Protein 1XDZ (pdb70)

Sequence (238 aa):
NMNIEEFTSGLAEKGISLSPRQLEQFELYYDMLVEWNEKINLTSITEKKEVYLKHFYDSITAAFYVDFNQVNTICDVGAGAGFPSLPIKICFPHLHVTIVDSLNKRITFLEKLSEALQLENTTFCHDRAETFGQRKDVRESYDIVTARAVARLSVLSELCLPLVKKNGLFVALKAAAEEELNAGKKAITTLGGELENIHSFKLPIEESDRNIMVIRKIKNTPKKYPRKPGTPNKSPIE

CATH classification: 3.40.50.150

InterPro domains:
  IPR003682 rRNA small subunit methyltransferase G [MF_00074] (14-214)
  IPR003682 rRNA small subunit methyltransferase G [PF02527] (21-204)
  IPR003682 rRNA small subunit methyltransferase G [PIRSF003078] (9-219)
  IPR003682 rRNA small subunit methyltransferase G [PTHR31760] (9-237)
  IPR003682 rRNA small subunit methyltransferase G [TIGR00138] (25-216)
  IPR029063 S-adenosyl-L-methionine-dependent methyltransferase superfamily [G3DSA:3.40.50.150] (1-239)
  IPR029063 S-adenosyl-L-methionine-dependent methyltransferase superfamily [SSF53335] (1-237)

Secondary structure (DSSP, 8-state):
---HHHHHHHHHHTT----HHHHHHHHHHHHHHHHHHHHS---S--SHHHHIIIIIIHHHGGGGTS-GGG--EEEEE-SSS-TTHHHHHHH-TT-EEEEEES-HHHHHHHHHHHHHHT-SSEEEEES-HHHHTT-TTTTT-EEEEEEE--S-HHHHHHHHGGGEEEEEEEEEEE---HHHHHHHHHHHHHTTEEEEEEEEEE-TTT--EEEEEEEEE-SPPPTT-S-STTHHHHS---

Structure (mmCIF, N/CA/C/O backbone):
data_1XDZ
#
_entry.id   1XDZ
#
_cell.length_a   88.496
_cell.length_b   58.164
_cell.length_c   51.207
_cell.angle_alpha   90.00
_cell.angle_beta   123.40
_cell.angle_gamma   90.00
#
_symmetry.space_group_name_H-M   'C 1 2 1'
#
loop_
_entity.id
_entity.type
_entity.pdbx_description
1 polymer 'Methyltransferase gidB'
2 water water
#
loop_
_atom_site.group_PDB
_atom_site.id
_atom_site.type_symbol
_atom_site.label_atom_id
_atom_si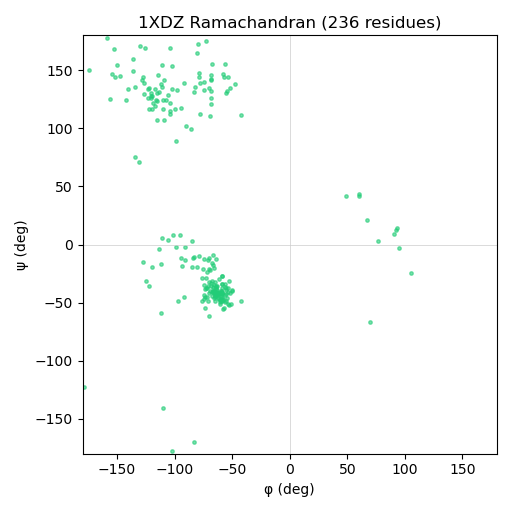te.label_alt_id
_atom_site.label_comp_id
_atom_site.label_asym_id
_atom_site.label_entity_id
_atom_site.label_seq_id
_atom_site.pdbx_PDB_ins_code
_atom_site.Cartn_x
_atom_site.Cartn_y
_atom_site.Cartn_z
_atom_site.occupancy
_atom_site.B_iso_or_equiv
_atom_site.auth_seq_id
_atom_site.auth_comp_id
_atom_site.auth_asym_id
_atom_site.auth_atom_id
_atom_site.pdbx_PDB_model_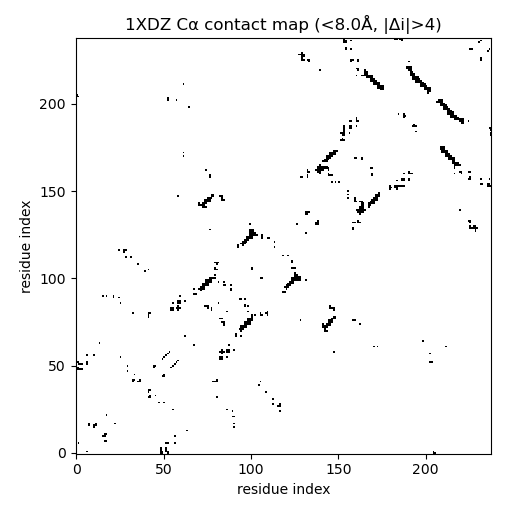num
ATOM 1 N N . ASN A 1 1 ? 37.228 37.947 -1.637 1.00 29.42 0 ASN A N 1
ATOM 2 C CA . ASN A 1 1 ? 38.662 37.574 -1.842 1.00 28.99 0 ASN A CA 1
ATOM 3 C C . ASN A 1 1 ? 38.985 36.240 -1.148 1.00 27.36 0 ASN A C 1
ATOM 4 O O . ASN A 1 1 ? 40.129 35.961 -0.779 1.00 28.07 0 ASN A O 1
ATOM 9 N N . MET A 1 2 ? 37.959 35.409 -0.997 1.00 25.20 1 MET A N 1
ATOM 10 C CA . MET A 1 2 ? 38.094 34.097 -0.375 1.00 21.67 1 MET A CA 1
ATOM 11 C C . MET A 1 2 ? 38.077 33.024 -1.472 1.00 21.99 1 MET A C 1
ATOM 12 O O . MET A 1 2 ? 37.069 32.854 -2.174 1.00 21.25 1 MET A O 1
ATOM 17 N N . ASN A 1 3 ? 39.194 32.316 -1.639 1.00 21.55 2 ASN A N 1
ATOM 18 C CA . ASN A 1 3 ? 39.218 31.190 -2.574 1.00 21.57 2 ASN A CA 1
ATOM 19 C C . ASN A 1 3 ? 38.592 29.943 -1.949 1.00 20.66 2 ASN A C 1
ATOM 20 O O . ASN A 1 3 ? 38.278 29.942 -0.762 1.00 20.51 2 ASN A O 1
ATOM 25 N N . ILE A 1 4 ? 38.404 28.892 -2.744 1.00 19.86 3 ILE A N 1
ATOM 26 C CA . ILE A 1 4 ? 37.749 27.681 -2.248 1.00 19.90 3 ILE A CA 1
ATOM 27 C C . ILE A 1 4 ? 38.493 27.075 -1.056 1.00 19.57 3 ILE A C 1
ATOM 28 O O . ILE A 1 4 ? 37.857 26.654 -0.092 1.00 18.89 3 ILE A O 1
ATOM 33 N N . GLU A 1 5 ? 39.827 27.043 -1.102 1.00 19.73 4 GLU A N 1
ATOM 34 C CA . GLU A 1 5 ? 40.579 26.478 0.024 1.00 20.07 4 GLU A CA 1
ATOM 35 C C . GLU A 1 5 ? 40.428 27.285 1.296 1.00 19.26 4 GLU A C 1
ATOM 36 O O . GLU A 1 5 ? 40.357 26.720 2.384 1.00 19.10 4 GLU A O 1
ATOM 42 N N . GLU A 1 6 ? 40.425 28.608 1.164 1.00 18.79 5 GLU A N 1
ATOM 43 C CA . GLU A 1 6 ? 40.276 29.483 2.327 1.00 19.04 5 GLU A CA 1
ATOM 44 C C . GLU A 1 6 ? 38.887 29.283 2.927 1.00 17.53 5 GLU A C 1
ATOM 45 O O . GLU A 1 6 ? 38.733 29.211 4.139 1.00 18.34 5 GLU A O 1
ATOM 51 N N . PHE A 1 7 ? 37.892 29.173 2.054 1.00 16.32 6 PHE A N 1
ATOM 52 C CA . PHE A 1 7 ? 36.513 28.871 2.452 1.00 15.50 6 PHE A CA 1
ATOM 53 C C . PHE A 1 7 ? 36.443 27.541 3.210 1.00 15.81 6 PHE A C 1
ATOM 54 O O . PHE A 1 7 ? 35.953 27.477 4.339 1.00 15.67 6 PHE A O 1
ATOM 62 N N . THR A 1 8 ? 36.948 26.488 2.578 1.00 16.24 7 THR A N 1
ATOM 63 C CA . THR A 1 8 ? 36.941 25.153 3.156 1.00 17.13 7 THR A CA 1
ATOM 64 C C . THR A 1 8 ? 37.715 25.082 4.483 1.00 17.70 7 THR A C 1
ATOM 65 O O . THR A 1 8 ? 37.202 24.552 5.481 1.00 17.98 7 THR A O 1
ATOM 69 N N . SER A 1 9 ? 38.931 25.626 4.499 1.00 18.02 8 SER A N 1
ATOM 70 C CA . SER A 1 9 ? 39.762 25.577 5.701 1.00 19.51 8 SER A CA 1
ATOM 71 C C . SER A 1 9 ? 39.247 26.488 6.809 1.00 19.06 8 SER A C 1
ATOM 72 O O . SER A 1 9 ? 39.328 26.132 7.979 1.00 19.93 8 SER A O 1
ATOM 75 N N . GLY A 1 10 ? 38.697 27.644 6.438 1.00 19.09 9 GLY A N 1
ATOM 76 C CA . GLY A 1 10 ? 38.090 28.554 7.409 1.00 18.85 9 GLY A CA 1
ATOM 77 C C . GLY A 1 10 ? 36.946 27.892 8.162 1.00 18.33 9 GLY A C 1
ATOM 78 O O . GLY A 1 10 ? 36.841 27.996 9.382 1.00 18.55 9 GLY A O 1
ATOM 79 N N . LEU A 1 11 ? 36.092 27.174 7.438 1.00 16.86 10 LEU A N 1
ATOM 80 C CA . LEU A 1 11 ? 34.982 26.488 8.074 1.00 16.67 10 LEU A CA 1
ATOM 81 C C . LEU A 1 11 ? 35.463 25.323 8.926 1.00 16.56 10 LEU A C 1
ATOM 82 O O . LEU A 1 11 ? 34.943 25.093 10.016 1.00 16.91 10 LEU A O 1
ATOM 87 N N . ALA A 1 12 ? 36.454 24.587 8.420 1.00 18.19 11 ALA A N 1
ATOM 88 C CA . ALA A 1 12 ? 37.039 23.455 9.158 1.00 19.38 11 ALA A CA 1
ATOM 89 C C . ALA A 1 12 ? 37.539 23.881 10.538 1.00 20.33 11 ALA A C 1
ATOM 90 O O . ALA A 1 12 ? 37.302 23.183 11.510 1.00 20.35 11 ALA A O 1
ATOM 92 N N . GLU A 1 13 ? 38.199 25.039 10.601 1.00 22.22 12 GLU A N 1
ATOM 93 C CA . GLU A 1 13 ? 38.703 25.638 11.851 1.00 24.02 12 GLU A CA 1
ATOM 94 C C . GLU A 1 13 ? 37.590 25.895 12.862 1.00 23.70 12 GLU A C 1
ATOM 95 O O . GLU A 1 13 ? 37.840 25.949 14.069 1.00 24.55 12 GLU A O 1
ATOM 101 N N . LYS A 1 14 ? 36.368 26.095 12.363 1.00 23.24 13 LYS A N 1
ATOM 102 C CA . LYS A 1 14 ? 35.213 26.389 13.204 1.00 23.12 13 LYS A CA 1
ATOM 103 C C . LYS A 1 14 ? 34.334 25.165 13.418 1.00 22.62 13 LYS A C 1
ATOM 104 O O . LYS A 1 14 ? 33.236 25.267 13.968 1.00 23.40 13 LYS A O 1
ATOM 110 N N . GLY A 1 15 ? 34.816 24.004 12.978 1.00 22.07 14 GLY A N 1
ATOM 111 C CA . GLY A 1 15 ? 34.126 22.743 13.222 1.00 20.82 14 GLY A CA 1
ATOM 112 C C . GLY A 1 15 ? 33.164 22.299 12.137 1.00 20.02 14 GLY A C 1
ATOM 113 O O . GLY A 1 15 ? 32.376 21.382 12.345 1.00 19.94 14 GLY A O 1
ATOM 114 N N . ILE A 1 16 ? 33.238 22.944 10.975 1.00 18.76 15 ILE A N 1
ATOM 115 C CA . ILE A 1 16 ? 32.370 22.585 9.851 1.00 18.25 15 ILE A CA 1
ATOM 116 C C . ILE A 1 16 ? 33.208 22.048 8.691 1.00 18.37 15 ILE A C 1
ATOM 117 O O . ILE A 1 16 ? 33.894 22.812 8.018 1.00 18.26 15 ILE A O 1
ATOM 122 N N . SER A 1 17 ? 33.136 20.735 8.481 1.00 18.29 16 SER A N 1
ATOM 123 C CA . SER A 1 17 ? 33.904 20.045 7.439 1.00 18.55 16 SER A CA 1
ATOM 124 C C . SER A 1 17 ? 32.995 19.691 6.269 1.00 18.32 16 SER A C 1
ATOM 125 O O . SER A 1 17 ? 32.116 18.840 6.398 1.00 19.50 16 SER A O 1
ATOM 128 N N . LEU A 1 18 ? 33.221 20.336 5.130 1.00 17.62 17 LEU A N 1
ATOM 129 C CA . LEU A 1 18 ? 32.361 20.136 3.956 1.00 17.07 17 LEU A CA 1
ATOM 130 C C . LEU A 1 18 ? 32.717 18.900 3.133 1.00 16.68 17 LEU A C 1
ATOM 131 O O . LEU A 1 18 ? 33.893 18.638 2.858 1.00 16.50 17 LEU A O 1
ATOM 136 N N . SER A 1 19 ? 31.684 18.153 2.748 1.00 16.16 18 SER A N 1
ATOM 137 C CA . SER A 1 19 ? 31.817 16.994 1.865 1.00 15.81 18 SER A CA 1
ATOM 138 C C . SER A 1 19 ? 31.918 17.482 0.407 1.00 15.81 18 SER A C 1
ATOM 139 O O . SER A 1 19 ? 31.603 18.643 0.106 1.00 15.64 18 SER A O 1
ATOM 142 N N . PRO A 1 20 ? 32.356 16.603 -0.518 1.00 16.09 19 PRO A N 1
ATOM 143 C CA . PRO A 1 20 ? 32.297 16.963 -1.935 1.00 16.35 19 PRO A CA 1
ATOM 144 C C . PRO A 1 20 ? 30.900 17.416 -2.386 1.00 15.34 19 PRO A C 1
ATOM 145 O O . PRO A 1 20 ? 30.798 18.348 -3.185 1.00 15.45 19 PRO A O 1
ATOM 149 N N . ARG A 1 21 ? 29.841 16.795 -1.862 1.00 14.61 20 ARG A N 1
ATOM 150 C CA . ARG A 1 21 ? 28.479 17.215 -2.190 1.00 14.28 20 ARG A CA 1
ATOM 151 C C . ARG A 1 21 ? 28.217 18.657 -1.764 1.00 13.46 20 ARG A C 1
ATOM 152 O O . ARG A 1 21 ? 27.660 19.460 -2.521 1.00 13.79 20 ARG A O 1
ATOM 160 N N . GLN A 1 22 ? 28.610 18.981 -0.537 1.00 12.78 21 GLN A N 1
ATOM 161 C CA . GLN A 1 22 ? 28.349 20.317 0.005 1.00 11.72 21 GLN A CA 1
ATOM 162 C C . GLN A 1 22 ? 29.082 21.379 -0.812 1.00 11.46 21 GLN A C 1
ATOM 163 O O . GLN A 1 22 ? 28.525 22.469 -1.085 1.00 11.97 21 GLN A O 1
ATOM 169 N N . LEU A 1 23 ? 30.321 21.067 -1.190 1.00 11.69 22 LEU A N 1
ATOM 170 C CA . LEU A 1 23 ? 31.122 21.970 -2.026 1.00 11.73 22 LEU A CA 1
ATOM 171 C C . LEU A 1 23 ? 30.485 22.152 -3.406 1.00 12.35 22 LEU A C 1
ATOM 172 O O . LEU A 1 23 ? 30.390 23.277 -3.913 1.00 12.22 22 LEU A O 1
ATOM 177 N N . GLU A 1 24 ? 29.980 21.071 -4.001 1.00 12.32 23 GLU A N 1
ATOM 178 C CA . GLU A 1 24 ? 29.295 21.236 -5.281 1.00 13.01 23 GLU A CA 1
ATOM 179 C C . GLU A 1 24 ? 28.010 22.052 -5.140 1.00 12.75 23 GLU A C 1
ATOM 180 O O . GLU A 1 24 ? 27.675 22.840 -6.021 1.00 12.18 23 GLU A O 1
ATOM 186 N N . GLN A 1 25 ? 27.323 21.888 -4.007 1.00 11.70 24 GLN A N 1
ATOM 187 C CA . GLN A 1 25 ? 26.126 22.671 -3.748 1.00 11.37 24 GLN A CA 1
ATOM 188 C C . GLN A 1 25 ? 26.461 24.174 -3.736 1.00 11.40 24 GLN A C 1
ATOM 189 O O . GLN A 1 25 ? 25.697 24.966 -4.291 1.00 11.24 24 GLN A O 1
ATOM 195 N N . PHE A 1 26 ? 27.582 24.565 -3.124 1.00 10.94 25 PHE A N 1
ATOM 196 C CA . PHE A 1 26 ? 27.953 25.998 -3.149 1.00 11.35 25 PHE A CA 1
ATOM 197 C C . PHE A 1 26 ? 28.339 26.488 -4.539 1.00 11.90 25 PHE A C 1
ATOM 198 O O . PHE A 1 26 ? 28.070 27.635 -4.880 1.00 12.54 25 PHE A O 1
ATOM 206 N N . GLU A 1 27 ? 28.942 25.626 -5.350 1.00 13.15 26 GLU A N 1
ATOM 207 C CA . GLU A 1 27 ? 29.292 26.026 -6.720 1.00 13.62 26 GLU A CA 1
ATOM 208 C C . GLU A 1 27 ? 28.027 26.291 -7.520 1.00 14.04 26 GLU A C 1
ATOM 209 O O . GLU A 1 27 ? 27.933 27.274 -8.283 1.00 14.06 26 GLU A O 1
ATOM 215 N N . LEU A 1 28 ? 27.046 25.415 -7.350 1.00 14.33 27 LEU A N 1
ATOM 216 C CA . LEU A 1 28 ? 25.768 25.546 -8.044 1.00 15.27 27 LEU A CA 1
ATOM 217 C C . LEU A 1 28 ? 24.991 26.761 -7.572 1.00 15.00 27 LEU A C 1
ATOM 218 O O . LEU A 1 28 ? 24.378 27.467 -8.368 1.00 15.32 27 LEU A O 1
ATOM 223 N N . TYR A 1 29 ? 25.021 26.992 -6.261 1.00 14.07 28 TYR A N 1
ATOM 224 C CA . TYR A 1 29 ? 24.412 28.163 -5.659 1.00 14.27 28 TYR A CA 1
ATOM 225 C C . TYR A 1 29 ? 25.005 29.418 -6.317 1.00 14.36 28 TYR A C 1
ATOM 226 O O . TYR A 1 29 ? 24.267 30.303 -6.760 1.00 15.01 28 TYR A O 1
ATOM 235 N N . TYR A 1 30 ? 26.332 29.478 -6.405 1.00 14.85 29 TYR A N 1
ATOM 236 C CA . TYR A 1 30 ? 26.995 30.616 -7.049 1.00 16.10 29 TYR A CA 1
ATOM 237 C C . TYR A 1 30 ? 26.525 30.808 -8.487 1.00 16.59 29 TYR A C 1
ATOM 238 O O . TYR A 1 30 ? 26.087 31.903 -8.873 1.00 16.15 29 TYR A O 1
ATOM 247 N N . ASP A 1 31 ? 26.629 29.743 -9.283 1.00 17.06 30 ASP A N 1
ATOM 248 C CA . ASP A 1 31 ? 26.168 29.782 -10.679 1.00 18.72 30 ASP A CA 1
ATOM 249 C C . ASP A 1 31 ? 24.741 30.299 -10.837 1.00 19.15 30 ASP A C 1
ATOM 250 O O . ASP A 1 31 ? 24.479 31.191 -11.654 1.00 18.56 30 ASP A O 1
ATOM 255 N N . MET A 1 32 ? 23.814 29.730 -10.079 1.00 18.95 31 MET A N 1
ATOM 256 C CA . MET A 1 32 ? 22.413 30.125 -10.184 1.00 20.11 31 MET A CA 1
ATOM 257 C C . MET A 1 32 ? 22.161 31.545 -9.717 1.00 19.59 31 MET A C 1
ATOM 258 O O . MET A 1 32 ? 21.363 32.249 -10.324 1.00 19.57 31 MET A O 1
ATOM 263 N N . LEU A 1 33 ? 22.841 31.957 -8.643 1.00 19.05 32 LEU A N 1
ATOM 264 C CA . LEU A 1 33 ? 22.675 33.301 -8.101 1.00 19.33 32 LEU A CA 1
ATOM 265 C C . LEU A 1 33 ? 23.073 34.334 -9.160 1.00 19.98 32 LEU A C 1
ATOM 266 O O . LEU A 1 33 ? 22.308 35.262 -9.450 1.00 19.94 32 LEU A O 1
ATOM 271 N N . VAL A 1 34 ? 24.258 34.166 -9.740 1.00 20.78 33 VAL A N 1
ATOM 272 C CA . VAL A 1 34 ? 24.731 35.137 -10.739 1.00 22.47 33 VAL A CA 1
ATOM 273 C C . VAL A 1 34 ? 23.887 35.120 -12.027 1.00 23.34 33 VAL A C 1
ATOM 274 O O . VAL A 1 34 ? 23.632 36.176 -12.623 1.00 23.33 33 VAL A O 1
ATOM 278 N N . GLU A 1 35 ? 23.439 33.934 -12.441 1.00 23.88 34 GLU A N 1
ATOM 279 C CA . GLU A 1 35 ? 22.591 33.821 -13.630 1.00 25.31 34 GLU A CA 1
ATOM 280 C C . GLU A 1 35 ? 21.249 34.522 -13.430 1.00 25.35 34 GLU A C 1
ATOM 281 O O . GLU A 1 35 ? 20.820 35.312 -14.284 1.00 25.34 34 GLU A O 1
ATOM 287 N N . TRP A 1 36 ? 20.584 34.245 -12.311 1.00 25.12 35 TRP A N 1
ATOM 288 C CA . TRP A 1 36 ? 19.285 34.848 -12.057 1.00 25.47 35 TRP A CA 1
ATOM 289 C C . TRP A 1 36 ? 19.407 36.336 -11.732 1.00 25.73 35 TRP A C 1
ATOM 290 O O . TRP A 1 36 ? 18.451 37.093 -11.928 1.00 25.33 35 TRP A O 1
ATOM 301 N N . ASN A 1 37 ? 20.584 36.749 -11.255 1.00 25.57 36 ASN A N 1
ATOM 302 C CA . ASN A 1 37 ? 20.847 38.155 -10.958 1.00 26.42 36 ASN A CA 1
ATOM 303 C C . ASN A 1 37 ? 20.869 39.020 -12.223 1.00 27.82 36 ASN A C 1
ATOM 304 O O . ASN A 1 37 ? 20.748 40.240 -12.134 1.00 27.97 36 ASN A O 1
ATOM 309 N N . GLU A 1 38 ? 21.026 38.381 -13.382 1.00 29.48 37 GLU A N 1
ATOM 310 C CA . GLU A 1 38 ? 20.890 39.061 -14.678 1.00 31.49 37 GLU A CA 1
ATOM 311 C C . GLU A 1 38 ? 19.421 39.396 -14.943 1.00 32.30 37 GLU A C 1
ATOM 312 O O . GLU A 1 38 ? 19.110 40.444 -15.513 1.00 33.19 37 GLU A O 1
ATOM 318 N N . LYS A 1 39 ? 18.534 38.486 -14.546 1.00 33.58 38 LYS A N 1
ATOM 319 C CA . LYS A 1 39 ? 17.087 38.653 -14.703 1.00 34.33 38 LYS A CA 1
ATOM 320 C C . LYS A 1 39 ? 16.492 39.625 -13.674 1.00 34.48 38 LYS A C 1
ATOM 321 O O . LYS A 1 39 ? 15.746 40.533 -14.044 1.00 35.01 38 LYS A O 1
ATOM 327 N N . ILE A 1 40 ? 16.828 39.432 -12.393 1.00 34.02 39 ILE A N 1
ATOM 328 C CA . ILE A 1 40 ? 16.297 40.238 -11.273 1.00 33.53 39 ILE A CA 1
ATOM 329 C C . ILE A 1 40 ? 17.399 40.632 -10.269 1.00 32.51 39 ILE A C 1
ATOM 330 O O . ILE A 1 40 ? 18.440 39.978 -10.227 1.00 32.61 39 ILE A O 1
ATOM 335 N N . ASN A 1 41 ? 17.160 41.676 -9.465 1.00 31.20 40 ASN A N 1
ATOM 336 C CA . ASN A 1 41 ? 18.085 42.123 -8.399 1.00 29.93 40 ASN A CA 1
ATOM 337 C C . ASN A 1 41 ? 18.087 41.073 -7.284 1.00 28.50 40 ASN A C 1
ATOM 338 O O . ASN A 1 41 ? 17.083 40.888 -6.598 1.00 28.40 40 ASN A O 1
ATOM 343 N N . LEU A 1 42 ? 19.208 40.368 -7.141 1.00 26.45 41 LEU A N 1
ATOM 344 C CA . LEU A 1 42 ? 19.354 39.343 -6.105 1.00 24.44 41 LEU A CA 1
ATOM 345 C C . LEU A 1 42 ? 20.576 39.607 -5.238 1.00 23.10 41 LEU A C 1
ATOM 346 O O . LEU A 1 42 ? 20.578 39.297 -4.044 1.00 21.94 41 LEU A O 1
ATOM 351 N N . THR A 1 43 ? 21.608 40.193 -5.836 1.00 21.59 42 THR A N 1
ATOM 352 C CA . THR A 1 43 ? 22.864 40.426 -5.140 1.00 20.86 42 THR A CA 1
ATOM 353 C C . THR A 1 43 ? 23.631 41.638 -5.691 1.00 20.76 42 THR A C 1
ATOM 354 O O . THR A 1 43 ? 23.628 41.893 -6.899 1.00 20.58 42 THR A O 1
ATOM 358 N N . SER A 1 44 ? 24.294 42.364 -4.798 1.00 21.35 43 SER A N 1
ATOM 359 C CA . SER A 1 44 ? 25.136 43.502 -5.186 1.00 22.20 43 SER A CA 1
ATOM 360 C C . SER A 1 44 ? 26.522 43.024 -5.597 1.00 22.61 43 SER A C 1
ATOM 361 O O . SER A 1 44 ? 27.314 43.797 -6.151 1.00 23.12 43 SER A O 1
ATOM 364 N N . ILE A 1 45 ? 26.799 41.752 -5.300 1.00 22.61 44 ILE A N 1
ATOM 365 C CA . ILE A 1 45 ? 28.123 41.149 -5.413 1.00 22.91 44 ILE A CA 1
ATOM 366 C C . ILE A 1 45 ? 28.037 39.926 -6.339 1.00 21.98 44 ILE A C 1
ATOM 367 O O . ILE A 1 45 ? 27.211 39.043 -6.129 1.00 21.73 44 ILE A O 1
ATOM 372 N N . THR A 1 46 ? 28.879 39.889 -7.368 1.00 21.62 45 THR A N 1
ATOM 373 C CA . THR A 1 46 ? 28.818 38.794 -8.343 1.00 21.53 45 THR A CA 1
ATOM 374 C C . THR A 1 46 ? 30.146 38.088 -8.571 1.00 20.97 45 THR A C 1
ATOM 375 O O . THR A 1 46 ? 30.155 37.000 -9.138 1.00 20.91 45 THR A O 1
ATOM 379 N N . GLU A 1 47 ? 31.253 38.692 -8.144 1.00 20.60 46 GLU A N 1
ATOM 380 C CA . GLU A 1 47 ? 32.566 38.052 -8.280 1.00 21.54 46 GLU A CA 1
ATOM 381 C C . GLU A 1 47 ? 32.598 36.850 -7.346 1.00 20.75 46 GLU A C 1
ATOM 382 O O . GLU A 1 47 ? 32.205 36.946 -6.187 1.00 19.75 46 GLU A O 1
ATOM 388 N N . LYS A 1 48 ? 33.036 35.712 -7.870 1.00 20.61 47 LYS A N 1
ATOM 389 C CA . LYS A 1 48 ? 32.915 34.442 -7.149 1.00 19.56 47 LYS A CA 1
ATOM 390 C C . LYS A 1 48 ? 33.500 34.469 -5.732 1.00 18.98 47 LYS A C 1
ATOM 391 O O . LYS A 1 48 ? 32.807 34.117 -4.758 1.00 17.42 47 LYS A O 1
ATOM 397 N N . LYS A 1 49 ? 34.754 34.908 -5.615 1.00 18.38 48 LYS A N 1
ATOM 398 C CA . LYS A 1 49 ? 35.450 34.912 -4.316 1.00 19.19 48 LYS A CA 1
ATOM 399 C C . LYS A 1 49 ? 34.779 35.871 -3.330 1.00 18.33 48 LYS A C 1
ATOM 400 O O . LYS A 1 49 ? 34.759 35.626 -2.123 1.00 17.95 48 LYS A O 1
ATOM 406 N N . GLU A 1 50 ? 34.211 36.947 -3.865 1.00 17.67 49 GLU A N 1
ATOM 407 C CA . GLU A 1 50 ? 33.428 37.879 -3.060 1.00 17.45 49 GLU A CA 1
ATOM 408 C C . GLU A 1 50 ? 32.140 37.261 -2.541 1.00 16.11 49 GLU A C 1
ATOM 409 O O . GLU A 1 50 ? 31.798 37.451 -1.386 1.00 16.01 49 GLU A O 1
ATOM 415 N N . VAL A 1 51 ? 31.426 36.535 -3.400 1.00 14.77 50 VAL A N 1
ATOM 416 C CA . VAL A 1 51 ? 30.203 35.821 -2.983 1.00 13.48 50 VAL A CA 1
ATOM 417 C C . VAL A 1 51 ? 30.485 34.738 -1.929 1.00 12.59 50 VAL A C 1
ATOM 418 O O . VAL A 1 51 ? 29.738 34.606 -0.942 1.00 12.37 50 VAL A O 1
ATOM 422 N N . TYR A 1 52 ? 31.557 33.971 -2.123 1.00 12.03 51 TYR A N 1
ATOM 423 C CA . TYR A 1 52 ? 31.951 32.972 -1.115 1.00 11.80 51 TYR A CA 1
ATOM 424 C C . TYR A 1 52 ? 32.221 33.595 0.240 1.00 11.62 51 TYR A C 1
ATOM 425 O O . TYR A 1 52 ? 31.779 33.064 1.251 1.00 12.08 51 TYR A O 1
ATOM 434 N N . LEU A 1 53 ? 32.901 34.742 0.260 1.00 11.23 52 LEU A N 1
ATOM 435 C CA . LEU A 1 53 ? 33.183 35.409 1.526 1.00 12.05 52 LEU A CA 1
ATOM 436 C C . LEU A 1 53 ? 31.927 36.088 2.117 1.00 11.86 52 LEU A C 1
ATOM 437 O O . LEU A 1 53 ? 31.556 35.856 3.273 1.00 11.64 52 LEU A O 1
ATOM 442 N N . LYS A 1 54 ? 31.303 36.950 1.322 1.00 11.92 53 LYS A N 1
ATOM 443 C CA . LYS A 1 54 ? 30.300 37.899 1.821 1.00 12.29 53 LYS A CA 1
ATOM 444 C C . LYS A 1 54 ? 28.891 37.362 1.924 1.00 12.09 53 LYS A C 1
ATOM 445 O O . LYS A 1 54 ? 28.048 37.936 2.643 1.00 12.30 53 LYS A O 1
ATOM 451 N N . HIS A 1 55 ? 28.632 36.266 1.205 1.00 10.83 54 HIS A N 1
ATOM 452 C CA . HIS A 1 55 ? 27.345 35.595 1.268 1.00 10.24 54 HIS A CA 1
ATOM 453 C C . HIS A 1 55 ? 27.459 34.234 1.923 1.00 10.12 54 HIS A C 1
ATOM 454 O O . HIS A 1 55 ? 26.779 33.986 2.904 1.00 10.83 54 HIS A O 1
ATOM 461 N N . PHE A 1 56 ? 28.276 33.341 1.375 1.00 9.26 55 PHE A N 1
ATOM 462 C CA . PHE A 1 56 ? 28.310 31.976 1.909 1.00 9.23 55 PHE A CA 1
ATOM 463 C C . PHE A 1 56 ? 28.954 31.943 3.291 1.00 8.35 55 PHE A C 1
ATOM 464 O O . PHE A 1 56 ? 28.318 31.551 4.265 1.00 8.94 55 PHE A O 1
ATOM 472 N N . TYR A 1 57 ? 30.216 32.342 3.384 1.00 8.90 56 TYR A N 1
ATOM 473 C CA . TYR A 1 57 ? 30.908 32.300 4.665 1.00 9.39 56 TYR A CA 1
ATOM 474 C C . TYR A 1 57 ? 30.203 33.184 5.704 1.00 8.90 56 TYR A C 1
ATOM 475 O O . TYR A 1 57 ? 29.959 32.742 6.828 1.00 10.22 56 TYR A O 1
ATOM 484 N N . ASP A 1 58 ? 29.882 34.421 5.321 1.00 10.19 57 ASP A N 1
ATOM 485 C CA . ASP A 1 58 ? 29.159 35.342 6.216 1.00 9.89 57 ASP A CA 1
ATOM 486 C C . ASP A 1 58 ? 27.873 34.727 6.803 1.00 10.53 57 ASP A C 1
ATOM 487 O O . ASP A 1 58 ? 27.586 34.897 7.977 1.00 11.14 57 ASP A O 1
ATOM 492 N N . SER A 1 59 ? 27.115 34.009 5.975 1.00 9.52 58 SER A N 1
ATOM 493 C CA . SER A 1 59 ? 25.882 33.343 6.424 1.00 9.39 58 SER A CA 1
ATOM 494 C C . SER A 1 59 ? 26.176 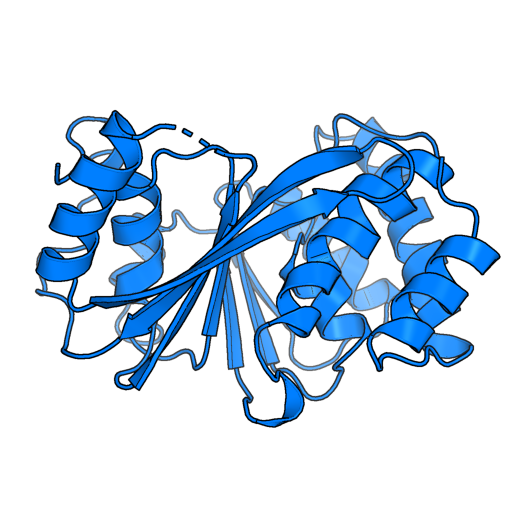32.242 7.438 1.00 9.76 58 SER A C 1
ATOM 495 O O . SER A 1 59 ? 25.474 32.105 8.445 1.00 10.10 58 SER A O 1
ATOM 498 N N . ILE A 1 60 ? 27.200 31.453 7.132 1.00 9.11 59 ILE A N 1
ATOM 499 C CA . ILE A 1 60 ? 27.540 30.265 7.932 1.00 9.81 59 ILE A CA 1
ATOM 500 C C . ILE A 1 60 ? 28.097 30.665 9.292 1.00 9.98 59 ILE A C 1
ATOM 501 O O . ILE A 1 60 ? 28.048 29.859 10.235 1.00 10.87 59 ILE A O 1
ATOM 506 N N . THR A 1 61 ? 28.589 31.901 9.412 1.00 10.33 60 THR A N 1
ATOM 507 C CA . THR A 1 61 ? 29.079 32.379 10.732 1.00 11.52 60 THR A CA 1
ATOM 508 C C . THR A 1 61 ? 28.079 32.219 11.862 1.00 10.62 60 THR A C 1
ATOM 509 O O . THR A 1 61 ? 28.486 32.025 13.023 1.00 10.93 60 THR A O 1
ATOM 513 N N . ALA A 1 62 ? 26.785 32.308 11.553 1.00 10.37 61 ALA A N 1
ATOM 514 C CA . ALA A 1 62 ? 25.760 32.050 12.573 1.00 10.96 61 ALA A CA 1
ATOM 515 C C . ALA A 1 62 ? 26.033 30.729 13.302 1.00 10.49 61 ALA A C 1
ATOM 516 O O . ALA A 1 62 ? 25.873 30.653 14.524 1.00 11.34 61 ALA A O 1
ATOM 518 N N . ALA A 1 63 ? 26.462 29.706 12.547 1.00 9.44 62 ALA A N 1
ATOM 519 C CA . ALA A 1 63 ? 26.685 28.364 13.081 1.00 10.19 62 ALA A CA 1
ATOM 520 C C . ALA A 1 63 ? 27.896 28.296 14.001 1.00 10.86 62 ALA A C 1
ATOM 521 O O . ALA A 1 63 ? 28.115 27.281 14.697 1.00 11.55 62 ALA A O 1
ATOM 523 N N . PHE A 1 64 ? 28.693 29.368 13.999 1.00 10.48 63 PHE A N 1
ATOM 524 C CA . PHE A 1 64 ? 29.848 29.444 14.891 1.00 11.75 63 PHE A CA 1
ATOM 525 C C . PHE A 1 64 ? 29.412 29.739 16.326 1.00 12.49 63 PHE A C 1
ATOM 526 O O . PHE A 1 64 ? 30.190 29.506 17.264 1.00 14.58 63 PHE A O 1
ATOM 534 N N . TYR A 1 65 ? 28.206 30.290 16.479 1.00 12.99 64 TYR A N 1
ATOM 535 C CA . TYR A 1 65 ? 27.708 30.801 17.763 1.00 13.52 64 TYR A CA 1
ATOM 536 C C . TYR A 1 65 ? 26.454 30.134 18.273 1.00 14.47 64 TYR A C 1
ATOM 537 O O . TYR A 1 65 ? 26.137 30.249 19.451 1.00 14.53 64 TYR A O 1
ATOM 546 N N . VAL A 1 66 ? 25.735 29.473 17.375 1.00 13.92 65 VAL A N 1
ATOM 547 C CA . VAL A 1 66 ? 24.554 28.708 17.741 1.00 14.66 65 VAL A CA 1
ATOM 548 C C . VAL A 1 66 ? 24.738 27.293 17.178 1.00 14.55 65 VAL A C 1
ATOM 549 O O . VAL A 1 66 ? 25.240 27.134 16.064 1.00 12.87 65 VAL A O 1
ATOM 553 N N . ASP A 1 67 ? 24.351 26.283 17.961 1.00 13.73 66 ASP A N 1
ATOM 554 C CA . ASP A 1 67 ? 24.526 24.886 17.572 1.00 14.25 66 ASP A CA 1
ATOM 555 C C . ASP A 1 67 ? 23.287 24.396 16.808 1.00 13.83 66 ASP A C 1
ATOM 556 O O . ASP A 1 67 ? 22.244 24.112 17.405 1.00 14.85 66 ASP A O 1
ATOM 561 N N . PHE A 1 68 ? 23.412 24.333 15.483 1.00 12.95 67 PHE A N 1
ATOM 562 C CA . PHE A 1 68 ? 22.308 23.923 14.627 1.00 12.64 67 PHE A CA 1
ATOM 563 C C . PHE A 1 68 ? 22.041 22.421 14.675 1.00 14.04 67 PHE A C 1
ATOM 564 O O . PHE A 1 68 ? 21.005 21.970 14.186 1.00 13.18 67 PHE A O 1
ATOM 572 N N . ASN A 1 69 ? 22.969 21.662 15.265 1.00 15.38 68 ASN A N 1
ATOM 573 C CA . ASN A 1 69 ? 22.728 20.221 15.457 1.00 17.00 68 ASN A CA 1
ATOM 574 C C . ASN A 1 69 ? 21.635 19.957 16.494 1.00 17.96 68 ASN A C 1
ATOM 575 O O . ASN A 1 69 ? 21.022 18.886 16.481 1.00 19.65 68 ASN A O 1
ATOM 580 N N . GLN A 1 70 ? 21.401 20.936 17.370 1.00 18.09 69 GLN A N 1
ATOM 581 C CA . GLN A 1 70 ? 20.451 20.811 18.478 1.00 18.63 69 GLN A CA 1
ATOM 582 C C . GLN A 1 70 ? 19.050 21.273 18.102 1.00 18.03 69 GLN A C 1
ATOM 583 O O . GLN A 1 70 ? 18.144 21.232 18.934 1.00 18.59 69 GLN A O 1
ATOM 589 N N . VAL A 1 71 ? 18.869 21.756 16.877 1.00 16.69 70 VAL A N 1
ATOM 590 C CA . VAL A 1 71 ? 17.548 22.211 16.471 1.00 16.15 70 VAL A CA 1
ATOM 591 C C . VAL A 1 71 ? 17.080 21.543 15.191 1.00 15.84 70 VAL A C 1
ATOM 592 O O . VAL A 1 71 ? 17.879 20.899 14.480 1.00 14.72 70 VAL A O 1
ATOM 596 N N . ASN A 1 72 ? 15.802 21.735 14.882 1.00 15.40 71 ASN A N 1
ATOM 597 C CA . ASN A 1 72 ? 15.198 21.084 13.736 1.00 15.37 71 ASN A CA 1
ATOM 598 C C . ASN A 1 72 ? 14.591 22.013 12.716 1.00 14.70 71 ASN A C 1
ATOM 599 O O . ASN A 1 72 ? 14.656 21.730 11.523 1.00 14.96 71 ASN A O 1
ATOM 604 N N . THR A 1 73 ? 14.003 23.116 13.178 1.00 13.60 72 THR A N 1
ATOM 605 C CA . THR A 1 73 ? 13.262 24.019 12.286 1.00 13.61 72 THR A CA 1
ATOM 606 C C . THR A 1 73 ? 13.792 25.455 12.306 1.00 13.17 72 THR A C 1
ATOM 607 O O . THR A 1 73 ? 14.047 26.020 13.378 1.00 12.58 72 THR A O 1
ATOM 611 N N . ILE A 1 74 ? 13.946 26.033 11.109 1.00 12.98 73 ILE A N 1
ATOM 612 C CA . ILE A 1 74 ? 14.436 27.406 10.933 1.00 13.74 73 ILE A CA 1
ATOM 613 C C . ILE A 1 74 ? 13.467 28.165 10.042 1.00 13.80 73 ILE A C 1
ATOM 614 O O . ILE A 1 74 ? 12.934 27.617 9.064 1.00 14.41 73 ILE A O 1
ATOM 619 N N . CYS A 1 75 ? 13.242 29.433 10.376 1.00 13.27 74 CYS A N 1
ATOM 620 C CA . CYS A 1 75 ? 12.525 30.325 9.484 1.00 13.01 74 CYS A CA 1
ATOM 621 C C . CYS A 1 75 ? 13.431 31.507 9.206 1.00 13.04 74 CYS A C 1
ATOM 622 O O . CYS A 1 75 ? 14.029 32.057 10.121 1.00 12.35 74 CYS A O 1
ATOM 625 N N . ASP A 1 76 ? 13.532 31.884 7.949 1.00 12.60 75 ASP A N 1
ATOM 626 C CA . ASP A 1 76 ? 14.430 32.973 7.557 1.00 14.28 75 ASP A CA 1
ATOM 627 C C . ASP A 1 76 ? 13.550 34.089 7.019 1.00 14.85 75 ASP A C 1
ATOM 628 O O . ASP A 1 76 ? 12.754 33.876 6.100 1.00 14.23 75 ASP A O 1
ATOM 633 N N . VAL A 1 77 ? 13.669 35.275 7.606 1.00 15.94 76 VAL A N 1
ATOM 634 C CA . VAL A 1 77 ? 12.944 36.435 7.085 1.00 18.56 76 VAL A CA 1
ATOM 635 C C . VAL A 1 77 ? 13.976 37.173 6.248 1.00 20.02 76 VAL A C 1
ATOM 636 O O . VAL A 1 77 ? 14.694 38.011 6.765 1.00 20.58 76 VAL A O 1
ATOM 640 N N . GLY A 1 78 ? 14.073 36.812 4.963 1.00 22.22 77 GLY A N 1
ATOM 641 C CA . GLY A 1 78 ? 15.244 37.146 4.139 1.00 22.60 77 GLY A CA 1
ATOM 642 C C . GLY A 1 78 ? 15.184 38.293 3.145 1.00 23.44 77 GLY A C 1
ATOM 643 O O . GLY A 1 78 ? 14.185 38.983 3.054 1.00 23.54 77 GLY A O 1
ATOM 644 N N . ALA A 1 79 ? 16.289 38.485 2.412 1.00 23.59 78 ALA A N 1
ATOM 645 C CA . ALA A 1 79 ? 16.381 39.459 1.317 1.00 23.65 78 ALA A CA 1
ATOM 646 C C . ALA A 1 79 ? 16.114 38.803 -0.051 1.00 23.61 78 ALA A C 1
ATOM 647 O O . ALA A 1 79 ? 16.298 39.441 -1.100 1.00 24.55 78 ALA A O 1
ATOM 649 N N . GLY A 1 80 ? 15.688 37.535 -0.031 1.00 22.28 79 GLY A N 1
ATOM 650 C CA . GLY A 1 80 ? 15.244 36.832 -1.247 1.00 20.57 79 GLY A CA 1
ATOM 651 C C . GLY A 1 80 ? 16.262 35.972 -1.983 1.00 19.59 79 GLY A C 1
ATOM 652 O O . GLY A 1 80 ? 15.911 35.299 -2.966 1.00 19.70 79 GLY A O 1
ATOM 653 N N . ALA A 1 81 ? 17.510 35.973 -1.506 1.00 17.70 80 ALA A N 1
ATOM 654 C CA . ALA A 1 81 ? 18.587 35.229 -2.162 1.00 16.40 80 ALA A CA 1
ATOM 655 C C . ALA A 1 81 ? 19.035 34.042 -1.310 1.00 15.57 80 ALA A C 1
ATOM 656 O O . ALA A 1 81 ? 19.991 33.343 -1.673 1.00 15.11 80 ALA A O 1
ATOM 658 N N . GLY A 1 82 ? 18.318 33.820 -0.213 1.00 13.91 81 GLY A N 1
ATOM 659 C CA . GLY A 1 82 ? 18.503 32.621 0.629 1.00 13.63 81 GLY A CA 1
ATOM 660 C C . GLY A 1 82 ? 19.505 32.758 1.762 1.00 13.15 81 GLY A C 1
ATOM 661 O O . GLY A 1 82 ? 19.823 31.761 2.431 1.00 12.80 81 GLY A O 1
ATOM 662 N N . PHE A 1 83 ? 19.984 33.979 2.007 1.00 12.01 82 PHE A N 1
ATOM 663 C CA . PHE A 1 83 ? 20.996 34.186 3.051 1.00 11.94 82 PHE A CA 1
ATOM 664 C C . PHE A 1 83 ? 20.350 34.666 4.335 1.00 11.45 82 PHE A C 1
ATOM 665 O O . PHE A 1 83 ? 19.582 35.645 4.297 1.00 11.66 82 PHE A O 1
ATOM 673 N N . PRO A 1 84 ? 20.719 34.047 5.488 1.00 11.22 83 PRO A N 1
ATOM 674 C CA . PRO A 1 84 ? 21.763 33.046 5.678 1.00 10.15 83 PRO A CA 1
ATOM 675 C C . PRO A 1 84 ? 21.308 31.582 5.737 1.00 9.49 83 PRO A C 1
ATOM 676 O O . PRO A 1 84 ? 22.145 30.685 5.877 1.00 9.76 83 PRO A O 1
ATOM 680 N N . SER A 1 85 ? 19.995 31.341 5.656 1.00 9.17 84 SER A N 1
ATOM 681 C CA . SER A 1 85 ? 19.499 29.995 5.961 1.00 9.77 84 SER A CA 1
ATOM 682 C C . SER A 1 85 ? 19.915 28.919 4.970 1.00 9.76 84 SER A C 1
ATOM 683 O O . SER A 1 85 ? 20.079 27.741 5.369 1.00 9.74 84 SER A O 1
ATOM 686 N N . LEU A 1 86 ? 20.075 29.279 3.697 1.00 9.21 85 LEU A N 1
ATOM 687 C CA . LEU A 1 86 ? 20.417 28.217 2.732 1.00 9.76 85 LEU A CA 1
ATOM 688 C C . LEU A 1 86 ? 21.871 27.722 2.849 1.00 9.53 85 LEU A C 1
ATOM 689 O O . LEU A 1 86 ? 22.100 26.505 2.843 1.00 9.69 85 LEU A O 1
ATOM 694 N N . PRO A 1 87 ? 22.861 28.632 2.970 1.00 9.20 86 PRO A N 1
ATOM 695 C CA . PRO A 1 87 ? 24.202 28.146 3.312 1.00 9.30 86 PRO A CA 1
ATOM 696 C C . PRO A 1 87 ? 24.202 27.314 4.620 1.00 9.35 86 PRO A C 1
ATOM 697 O O . PRO A 1 87 ? 24.902 26.308 4.703 1.00 10.44 86 PRO A O 1
ATOM 701 N N . ILE A 1 88 ? 23.423 27.722 5.616 1.00 9.58 87 ILE A N 1
ATOM 702 C CA . ILE A 1 88 ? 23.339 26.946 6.869 1.00 9.61 87 ILE A CA 1
ATOM 703 C C . ILE A 1 88 ? 22.725 25.569 6.598 1.00 9.60 87 ILE A C 1
ATOM 704 O O . ILE A 1 88 ? 23.231 24.542 7.065 1.00 9.75 87 ILE A O 1
ATOM 709 N N . LYS A 1 89 ? 21.662 25.560 5.810 1.00 9.63 88 LYS A N 1
ATOM 710 C CA . LYS A 1 89 ? 20.992 24.301 5.426 1.00 9.82 88 LYS A CA 1
ATOM 711 C C . LYS A 1 89 ? 21.941 23.357 4.691 1.00 10.18 88 LYS A C 1
ATOM 712 O O . LYS A 1 89 ? 21.917 22.140 4.944 1.00 10.44 88 LYS A O 1
ATOM 718 N N . ILE A 1 90 ? 22.784 23.908 3.820 1.00 9.56 89 ILE A N 1
ATOM 719 C CA . ILE A 1 90 ? 23.791 23.069 3.102 1.00 10.32 89 ILE A CA 1
ATOM 720 C C . ILE A 1 90 ? 24.740 22.410 4.113 1.00 10.60 89 ILE A C 1
ATOM 721 O O . ILE A 1 90 ? 25.039 21.229 4.001 1.00 9.83 89 ILE A O 1
ATOM 726 N N . CYS A 1 91 ? 25.164 23.185 5.106 1.00 10.46 90 CYS A N 1
ATOM 727 C CA . CYS A 1 91 ? 26.051 22.698 6.166 1.00 11.07 90 CYS A CA 1
ATOM 728 C C . CYS A 1 91 ? 25.367 21.763 7.168 1.00 11.06 90 CYS A C 1
ATOM 729 O O . CYS A 1 91 ? 26.034 20.906 7.760 1.00 11.51 90 CYS A O 1
ATOM 732 N N . PHE A 1 92 ? 24.060 21.947 7.360 1.00 10.65 91 PHE A N 1
ATOM 733 C CA . PHE A 1 92 ? 23.278 21.203 8.349 1.00 11.27 91 PHE A CA 1
ATOM 734 C C . PHE A 1 92 ? 22.017 20.668 7.680 1.00 11.53 91 PHE A C 1
ATOM 735 O O . PHE A 1 92 ? 20.922 21.161 7.913 1.00 11.68 91 PHE A O 1
ATOM 743 N N . PRO A 1 93 ? 22.186 19.676 6.795 1.00 13.02 92 PRO A N 1
ATOM 744 C CA . PRO A 1 93 ? 21.071 19.248 5.952 1.00 12.78 92 PRO A CA 1
ATOM 745 C C . PRO A 1 93 ? 19.883 18.583 6.679 1.00 12.09 92 PRO A C 1
ATOM 746 O O . PRO A 1 93 ? 18.848 18.390 6.049 1.00 12.92 92 PRO A O 1
ATOM 750 N N . HIS A 1 94 ? 20.009 18.272 7.974 1.00 12.05 93 HIS A N 1
ATOM 751 C CA . HIS A 1 94 ? 18.835 17.825 8.764 1.00 12.51 93 HIS A CA 1
ATOM 752 C C . HIS A 1 94 ? 17.751 18.907 8.939 1.00 12.96 93 HIS A C 1
ATOM 753 O O . HIS A 1 94 ? 16.579 18.609 9.256 1.00 14.07 93 HIS A O 1
ATOM 760 N N . LEU A 1 95 ? 18.141 20.158 8.761 1.00 12.40 94 LEU A N 1
ATOM 761 C CA . LEU A 1 95 ? 17.236 21.254 9.092 1.00 12.29 94 LEU A CA 1
ATOM 762 C C . LEU A 1 95 ? 16.038 21.331 8.172 1.00 12.38 94 LEU A C 1
ATOM 763 O O . LEU A 1 95 ? 16.176 21.129 6.969 1.00 13.65 94 LEU A O 1
ATOM 768 N N . HIS A 1 96 ? 14.876 21.658 8.745 1.00 12.63 95 HIS A N 1
ATOM 769 C CA . HIS A 1 96 ? 13.691 22.029 7.970 1.00 13.42 95 HIS A CA 1
ATOM 770 C C . HIS A 1 96 ? 13.705 23.541 7.871 1.00 13.69 95 HIS A C 1
ATOM 771 O O . HIS A 1 96 ? 13.643 24.227 8.888 1.00 14.40 95 HIS A O 1
ATOM 778 N N . VAL A 1 97 ? 13.810 24.054 6.652 1.00 13.24 96 VAL A N 1
ATOM 779 C CA . VAL A 1 97 ? 13.966 25.501 6.460 1.00 13.44 96 VAL A CA 1
ATOM 780 C C . VAL A 1 97 ? 12.776 26.117 5.730 1.00 13.57 96 VAL A C 1
ATOM 781 O O . VAL A 1 97 ? 12.367 25.631 4.684 1.00 14.66 96 VAL A O 1
ATOM 785 N N . THR A 1 98 ? 12.252 27.203 6.294 1.00 13.14 97 THR A N 1
ATOM 786 C CA . THR A 1 98 ? 11.216 28.011 5.666 1.00 13.15 97 THR A CA 1
ATOM 787 C C . THR A 1 98 ? 11.818 29.384 5.435 1.00 13.16 97 THR A C 1
ATOM 788 O O . THR A 1 98 ? 12.480 29.923 6.323 1.00 13.60 97 THR A O 1
ATOM 792 N N . ILE A 1 99 ? 11.621 29.921 4.243 1.00 12.97 98 ILE A N 1
ATOM 793 C CA . ILE A 1 99 ? 11.980 31.308 3.966 1.00 13.52 98 ILE A CA 1
ATOM 794 C C . ILE A 1 99 ? 10.717 32.034 3.537 1.00 15.43 98 ILE A C 1
ATOM 795 O O . ILE A 1 99 ? 10.000 31.560 2.651 1.00 14.58 98 ILE A O 1
ATOM 800 N N . VAL A 1 100 ? 10.444 33.161 4.186 1.00 15.96 99 VAL A N 1
ATOM 801 C CA . VAL A 1 100 ? 9.354 34.060 3.776 1.00 17.73 99 VAL A CA 1
ATOM 802 C C . VAL A 1 100 ? 9.938 35.267 3.029 1.00 18.05 99 VAL A C 1
ATOM 803 O O . VAL A 1 100 ? 10.924 35.850 3.463 1.00 17.48 99 VAL A O 1
ATOM 807 N N . ASP A 1 101 ? 9.337 35.628 1.891 1.00 18.31 100 ASP A N 1
ATOM 808 C CA . ASP A 1 101 ? 9.789 36.792 1.119 1.00 19.41 100 ASP A CA 1
ATOM 809 C C . ASP A 1 101 ? 8.607 37.464 0.428 1.00 19.79 100 ASP A C 1
ATOM 810 O O . ASP A 1 101 ? 7.673 36.787 0.015 1.00 19.19 100 ASP A O 1
ATOM 815 N N . SER A 1 102 ? 8.658 38.792 0.318 1.00 20.16 101 SER A N 1
ATOM 816 C CA . SER A 1 102 ? 7.538 39.572 -0.232 1.00 21.35 101 SER A CA 1
ATOM 817 C C . SER A 1 102 ? 7.504 39.656 -1.761 1.00 21.70 101 SER A C 1
ATOM 818 O O . SER A 1 102 ? 6.528 40.142 -2.323 1.00 22.27 101 SER A O 1
ATOM 821 N N . LEU A 1 103 ? 8.562 39.224 -2.439 1.00 21.98 102 LEU A N 1
ATOM 822 C CA . LEU A 1 103 ? 8.582 39.278 -3.904 1.00 22.00 102 LEU A CA 1
ATOM 823 C C . LEU A 1 103 ? 8.509 37.881 -4.508 1.00 22.39 102 LEU A C 1
ATOM 824 O O . LEU A 1 103 ? 9.409 37.044 -4.310 1.00 21.45 102 LEU A O 1
ATOM 829 N N . ASN A 1 104 ? 7.424 37.623 -5.240 1.00 22.32 103 ASN A N 1
ATOM 830 C CA . ASN A 1 104 ? 7.229 36.295 -5.822 1.00 22.43 103 ASN A CA 1
ATOM 831 C C . ASN A 1 104 ? 8.326 35.885 -6.805 1.00 22.49 103 ASN A C 1
ATOM 832 O O . ASN A 1 104 ? 8.635 34.702 -6.932 1.00 21.94 103 ASN A O 1
ATOM 837 N N . LYS A 1 105 ? 8.928 36.861 -7.474 1.00 21.99 104 LYS A N 1
ATOM 838 C CA . LYS A 1 105 ? 10.037 36.576 -8.385 1.00 22.55 104 LYS A CA 1
ATOM 839 C C . LYS A 1 105 ? 11.229 35.991 -7.622 1.00 21.77 104 LYS A C 1
ATOM 840 O O . LYS A 1 105 ? 11.906 35.097 -8.124 1.00 21.84 104 LYS A O 1
ATOM 846 N N . ARG A 1 106 ? 11.447 36.467 -6.398 1.00 20.85 105 ARG A N 1
ATOM 847 C CA . ARG A 1 106 ? 12.513 35.909 -5.561 1.00 20.46 105 ARG A CA 1
ATOM 848 C C . ARG A 1 106 ? 12.141 34.524 -5.024 1.00 19.48 105 ARG A C 1
ATOM 849 O O . ARG A 1 106 ? 12.986 33.618 -4.981 1.00 19.31 105 ARG A O 1
ATOM 857 N N . ILE A 1 107 ? 10.875 34.343 -4.655 1.00 18.92 106 ILE A N 1
ATOM 858 C CA . ILE A 1 107 ? 10.378 33.010 -4.284 1.00 18.52 106 ILE A CA 1
ATOM 859 C C . ILE A 1 107 ? 10.619 32.009 -5.408 1.00 19.10 106 ILE A C 1
ATOM 860 O O . ILE A 1 107 ? 11.076 30.883 -5.155 1.00 18.18 106 ILE A O 1
ATOM 865 N N . THR A 1 108 ? 10.347 32.421 -6.648 1.00 19.31 107 THR A N 1
ATOM 866 C CA . THR A 1 108 ? 10.631 31.562 -7.806 1.00 19.83 107 THR A CA 1
ATOM 867 C C . THR A 1 108 ? 12.108 31.150 -7.896 1.00 19.00 107 THR A C 1
ATOM 868 O O . THR A 1 108 ? 12.394 29.971 -8.070 1.00 19.08 107 THR A O 1
ATOM 872 N N . PHE A 1 109 ? 13.025 32.110 -7.752 1.00 18.54 108 PHE A N 1
ATOM 873 C CA . PHE A 1 109 ? 14.453 31.800 -7.688 1.00 18.22 108 PHE A CA 1
ATOM 874 C C . PHE A 1 109 ? 14.749 30.760 -6.608 1.00 17.84 108 PHE A C 1
ATOM 875 O O . PHE A 1 109 ? 15.407 29.759 -6.877 1.00 17.98 108 PHE A O 1
ATOM 883 N N . LEU A 1 110 ? 14.264 31.001 -5.390 1.00 17.66 109 LEU A N 1
ATOM 884 C CA . LEU A 1 110 ? 14.533 30.077 -4.270 1.00 16.90 109 LEU A CA 1
ATOM 885 C C . LEU A 1 110 ? 14.024 28.655 -4.535 1.00 17.02 109 LEU A C 1
ATOM 886 O O . LEU A 1 110 ? 14.713 27.667 -4.257 1.00 16.07 109 LEU A O 1
ATOM 891 N N . GLU A 1 111 ? 12.820 28.548 -5.089 1.00 17.19 110 GLU A N 1
ATOM 892 C CA . GLU A 1 111 ? 12.289 27.242 -5.475 1.00 18.19 110 GLU A CA 1
ATOM 893 C C . GLU A 1 111 ? 13.195 26.498 -6.468 1.00 17.39 110 GLU A C 1
ATOM 894 O O . GLU A 1 111 ? 13.505 25.315 -6.262 1.00 16.98 110 GLU A O 1
ATOM 900 N N . LYS A 1 112 ? 13.645 27.200 -7.509 1.00 17.13 111 LYS A N 1
ATOM 901 C CA . LYS A 1 112 ? 14.507 26.603 -8.547 1.00 17.85 111 LYS A CA 1
ATOM 902 C C . LYS A 1 112 ? 15.865 26.238 -7.960 1.00 17.24 111 LYS A C 1
ATOM 903 O O . LYS A 1 112 ? 16.429 25.183 -8.258 1.00 16.84 111 LYS A O 1
ATOM 909 N N . LEU A 1 113 ? 16.374 27.132 -7.116 1.00 16.34 112 LEU A N 1
ATOM 910 C CA . LEU A 1 113 ? 17.647 26.912 -6.438 1.00 15.64 112 L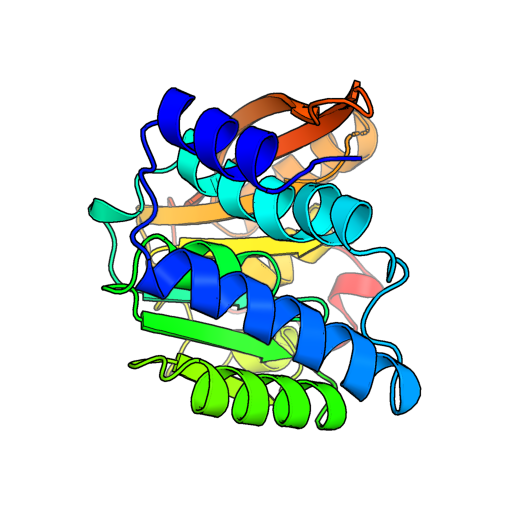EU A CA 1
ATOM 911 C C . LEU A 1 113 ? 17.587 25.656 -5.574 1.00 15.38 112 LEU A C 1
ATOM 912 O O . LEU A 1 113 ? 18.466 24.790 -5.651 1.00 15.39 112 LEU A O 1
ATOM 917 N N . SER A 1 114 ? 16.539 25.547 -4.756 1.00 15.06 113 SER A N 1
ATOM 918 C CA . SER A 1 114 ? 16.368 24.401 -3.871 1.00 16.32 113 SER A CA 1
ATOM 919 C C . SER A 1 114 ? 16.295 23.086 -4.660 1.00 16.80 113 SER A C 1
ATOM 920 O O . SER A 1 114 ? 16.863 22.069 -4.247 1.00 17.59 113 SER A O 1
ATOM 923 N N . GLU A 1 115 ? 15.598 23.121 -5.795 1.00 17.42 114 GLU A N 1
ATOM 924 C CA . GLU A 1 115 ? 15.464 21.939 -6.643 1.00 17.91 114 GLU A CA 1
ATOM 925 C C . GLU A 1 115 ? 16.817 21.515 -7.225 1.00 17.58 114 GLU A C 1
ATOM 926 O O . GLU A 1 115 ? 17.157 20.331 -7.192 1.00 17.92 114 GLU A O 1
ATOM 932 N N . ALA A 1 116 ? 17.575 22.489 -7.727 1.00 17.11 115 ALA A N 1
ATOM 933 C CA . ALA A 1 116 ? 18.896 22.241 -8.321 1.00 17.07 115 ALA A CA 1
ATOM 934 C C . ALA A 1 116 ? 19.850 21.683 -7.278 1.00 16.20 115 ALA A C 1
ATOM 935 O O . ALA A 1 116 ? 20.667 20.795 -7.570 1.00 17.46 115 ALA A O 1
ATOM 937 N N . LEU A 1 117 ? 19.749 22.216 -6.059 1.00 15.57 116 LEU A N 1
ATOM 938 C CA . LEU A 1 117 ? 20.630 21.814 -4.962 1.00 14.35 116 LEU A CA 1
ATOM 939 C C . LEU A 1 117 ? 20.204 20.485 -4.325 1.00 14.44 116 LEU A C 1
ATOM 940 O O . LEU A 1 117 ? 20.938 19.902 -3.505 1.00 13.37 116 LEU A O 1
ATOM 945 N N . GLN A 1 118 ? 19.019 20.012 -4.716 1.00 13.98 117 GLN A N 1
ATOM 946 C CA . GLN A 1 118 ? 18.426 18.787 -4.196 1.00 15.18 117 GLN A CA 1
ATOM 947 C C . GLN A 1 118 ? 18.206 18.852 -2.695 1.00 15.06 117 GLN A C 1
ATOM 948 O O . GLN A 1 118 ? 18.453 17.892 -1.974 1.00 15.28 117 GLN A O 1
ATOM 954 N N . LEU A 1 119 ? 17.739 20.005 -2.229 1.00 14.65 118 LEU A N 1
ATOM 955 C CA . LEU A 1 119 ? 17.435 20.165 -0.819 1.00 15.63 118 LEU A CA 1
ATOM 956 C C . LEU A 1 119 ? 16.095 19.520 -0.451 1.00 16.01 118 LEU A C 1
ATOM 957 O O . LEU A 1 119 ? 15.116 19.600 -1.201 1.00 17.19 118 LEU A O 1
ATOM 962 N N . GLU A 1 120 ? 16.072 18.870 0.702 1.00 16.20 119 GLU A N 1
ATOM 963 C CA . GLU A 1 120 ? 14.839 18.316 1.265 1.00 17.15 119 GLU A CA 1
ATOM 964 C C . GLU A 1 120 ? 14.339 19.239 2.369 1.00 17.20 119 GLU A C 1
ATOM 965 O O . GLU A 1 120 ? 15.129 19.956 3.009 1.00 17.61 119 GLU A O 1
ATOM 971 N N . ASN A 1 121 ? 13.027 19.214 2.596 1.00 16.58 120 ASN A N 1
ATOM 972 C CA . ASN A 1 121 ? 12.410 19.935 3.706 1.00 16.50 120 ASN A CA 1
ATOM 973 C C . ASN A 1 121 ? 12.628 21.444 3.667 1.00 16.99 120 ASN A C 1
ATOM 974 O O . ASN A 1 121 ? 12.930 22.056 4.685 1.00 17.29 120 ASN A O 1
ATOM 979 N N . THR A 1 122 ? 12.476 22.029 2.485 1.00 16.91 121 THR A N 1
ATOM 980 C CA . THR A 1 122 ? 12.486 23.488 2.350 1.00 17.54 121 THR A CA 1
ATOM 981 C C . THR A 1 122 ? 11.094 23.959 1.949 1.00 17.61 121 THR A C 1
ATOM 982 O O . THR A 1 122 ? 10.420 23.335 1.112 1.00 18.14 121 THR A O 1
ATOM 986 N N . THR A 1 123 ? 10.659 25.049 2.567 1.00 17.14 122 THR A N 1
ATOM 987 C CA . THR A 1 123 ? 9.362 25.653 2.279 1.00 17.75 122 THR A CA 1
ATOM 988 C C . THR A 1 123 ? 9.586 27.115 1.952 1.00 18.13 122 THR A C 1
ATOM 989 O O . THR A 1 123 ? 10.270 27.814 2.693 1.00 18.26 122 THR A O 1
ATOM 993 N N . PHE A 1 124 ? 9.029 27.573 0.835 1.00 17.94 123 PHE A N 1
ATOM 994 C CA . PHE A 1 124 ? 9.148 28.980 0.468 1.00 18.36 123 PHE A CA 1
ATOM 995 C C . PHE A 1 124 ? 7.769 29.602 0.389 1.00 19.52 123 PHE A C 1
ATOM 996 O O . PHE A 1 124 ? 6.873 29.068 -0.284 1.00 19.75 123 PHE A O 1
ATOM 1004 N N . CYS A 1 125 ? 7.611 30.721 1.096 1.00 19.46 124 CYS A N 1
ATOM 1005 C CA . CYS A 1 125 ? 6.313 31.360 1.263 1.00 20.30 124 CYS A CA 1
ATOM 1006 C C . CYS A 1 125 ? 6.351 32.782 0.763 1.00 20.29 124 CYS A C 1
ATOM 1007 O O . CYS A 1 125 ? 7.076 33.614 1.310 1.00 20.46 124 CYS A O 1
ATOM 1010 N N . HIS A 1 126 ? 5.563 33.069 -0.275 1.00 20.47 125 HIS A N 1
ATOM 1011 C CA . HIS A 1 126 ? 5.398 34.436 -0.757 1.00 21.15 125 HIS A CA 1
ATOM 1012 C C . HIS A 1 126 ? 4.432 35.161 0.172 1.00 21.70 125 HIS A C 1
ATOM 1013 O O . HIS A 1 126 ? 3.240 34.844 0.224 1.00 21.86 125 HIS A O 1
ATOM 1020 N N . ASP A 1 127 ? 4.944 36.137 0.908 1.00 22.44 126 ASP A N 1
ATOM 1021 C CA . ASP A 1 127 ? 4.175 36.757 1.975 1.00 23.03 126 ASP A CA 1
ATOM 1022 C C . ASP A 1 127 ? 4.954 37.932 2.540 1.00 23.30 126 ASP A C 1
ATOM 1023 O O . ASP A 1 127 ? 6.187 37.950 2.504 1.00 23.03 126 ASP A O 1
ATOM 1028 N N . ARG A 1 128 ? 4.230 38.928 3.031 1.00 23.85 127 ARG A N 1
ATOM 1029 C CA . ARG A 1 128 ? 4.834 39.954 3.870 1.00 24.21 127 ARG A CA 1
ATOM 1030 C C . ARG A 1 128 ? 5.080 39.331 5.245 1.00 23.69 127 ARG A C 1
ATOM 1031 O O . ARG A 1 128 ? 4.248 38.575 5.741 1.00 22.45 127 ARG A O 1
ATOM 1039 N N . ALA A 1 129 ? 6.219 39.642 5.868 1.00 23.98 128 ALA A N 1
ATOM 1040 C CA . ALA A 1 129 ? 6.528 39.064 7.181 1.00 24.24 128 ALA A CA 1
ATOM 1041 C C . ALA A 1 129 ? 5.466 39.396 8.237 1.00 24.22 128 ALA A C 1
ATOM 1042 O O . ALA A 1 129 ? 5.191 38.589 9.119 1.00 23.86 128 ALA A O 1
ATOM 1044 N N . GLU A 1 130 ? 4.871 40.584 8.132 1.00 24.63 129 GLU A N 1
ATOM 1045 C CA . GLU A 1 130 ? 3.809 41.010 9.043 1.00 25.21 129 GLU A CA 1
ATOM 1046 C C . GLU A 1 130 ? 2.576 40.134 8.917 1.00 25.17 129 GLU A C 1
ATOM 1047 O O . GLU A 1 130 ? 1.896 39.868 9.904 1.00 25.15 129 GLU A O 1
ATOM 1053 N N . THR A 1 131 ? 2.283 39.708 7.689 1.00 25.14 130 THR A N 1
ATOM 1054 C CA . THR A 1 131 ? 1.162 38.812 7.432 1.00 25.10 130 THR A CA 1
ATOM 1055 C C . THR A 1 131 ? 1.509 37.395 7.905 1.00 24.68 130 THR A C 1
ATOM 1056 O O . THR A 1 131 ? 0.728 36.754 8.621 1.00 24.80 130 THR A O 1
ATOM 1060 N N . PHE A 1 132 ? 2.703 36.939 7.534 1.00 23.54 131 PHE A N 1
ATOM 1061 C CA . PHE A 1 132 ? 3.177 35.604 7.888 1.00 22.60 131 PHE A CA 1
ATOM 1062 C C . PHE A 1 132 ? 3.112 35.354 9.396 1.00 21.91 131 PHE A C 1
ATOM 1063 O O . PHE A 1 132 ? 2.607 34.336 9.818 1.00 21.73 131 PHE A O 1
ATOM 1071 N N . GLY A 1 133 ? 3.580 36.312 10.203 1.00 22.07 132 GLY A N 1
ATOM 1072 C CA . GLY A 1 133 ? 3.656 36.154 11.659 1.00 22.24 132 GLY A CA 1
ATOM 1073 C C . GLY A 1 133 ? 2.339 36.148 12.419 1.00 22.90 132 GLY A C 1
ATOM 1074 O O . GLY A 1 133 ? 2.291 35.786 13.595 1.00 22.30 132 GLY A O 1
ATOM 1075 N N . GLN A 1 134 ? 1.268 36.556 11.744 1.00 23.63 133 GLN A N 1
ATOM 1076 C CA . GLN A 1 134 ? -0.063 36.490 12.338 1.00 24.72 133 GLN A CA 1
ATOM 1077 C C . GLN A 1 134 ? -0.777 35.173 12.035 1.00 25.80 133 GLN A C 1
ATOM 1078 O O . GLN A 1 134 ? -1.777 34.838 12.682 1.00 26.13 133 GLN A O 1
ATOM 1084 N N . ARG A 1 135 ? -0.241 34.414 11.078 1.00 26.38 134 ARG A N 1
ATOM 1085 C CA . ARG A 1 135 ? -0.863 33.154 10.661 1.00 27.47 134 ARG A CA 1
ATOM 1086 C C . ARG A 1 135 ? -0.765 32.112 11.763 1.00 28.07 134 ARG A C 1
ATOM 1087 O O . ARG A 1 135 ? 0.326 31.833 12.272 1.00 28.15 134 ARG A O 1
ATOM 1095 N N . LYS A 1 136 ? -1.916 31.547 12.122 1.00 28.90 135 LYS A N 1
ATOM 1096 C CA . LYS A 1 136 ? -2.041 30.572 13.208 1.00 29.75 135 LYS A CA 1
ATOM 1097 C C . LYS A 1 136 ? -1.141 29.345 13.028 1.00 29.64 135 LYS A C 1
ATOM 1098 O O . LYS A 1 136 ? -0.652 28.784 14.013 1.00 29.77 135 LYS A O 1
ATOM 1104 N N . ASP A 1 137 ? -0.935 28.941 11.775 1.00 29.47 136 ASP A N 1
ATOM 1105 C CA . ASP A 1 137 ? -0.139 27.757 11.456 1.00 29.63 136 ASP A CA 1
ATOM 1106 C C . ASP A 1 137 ? 1.353 27.933 11.779 1.00 28.58 136 ASP A C 1
ATOM 1107 O O . ASP A 1 137 ? 2.008 26.980 12.229 1.00 28.69 136 ASP A O 1
ATOM 1112 N N . VAL A 1 138 ? 1.881 29.146 11.578 1.00 26.91 137 VAL A N 1
ATOM 1113 C CA . VAL A 1 138 ? 3.335 29.375 11.698 1.00 24.67 137 VAL A CA 1
ATOM 1114 C C . VAL A 1 138 ? 3.782 30.244 12.884 1.00 23.17 137 VAL A C 1
ATOM 1115 O O . VAL A 1 138 ? 4.954 30.214 13.269 1.00 21.53 137 VAL A O 1
ATOM 1119 N N . ARG A 1 139 ? 2.850 30.989 13.478 1.00 21.72 138 ARG A N 1
ATOM 1120 C CA . ARG A 1 139 ? 3.169 31.846 14.621 1.00 21.15 138 ARG A CA 1
ATOM 1121 C C . ARG A 1 139 ? 3.811 31.023 15.738 1.00 20.31 138 ARG A C 1
ATOM 1122 O O . ARG A 1 139 ? 3.323 29.947 16.088 1.00 19.13 138 ARG A O 1
ATOM 1130 N N . GLU A 1 140 ? 4.938 31.515 16.245 1.00 19.15 139 GLU A N 1
ATOM 1131 C CA . GLU A 1 140 ? 5.678 30.899 17.357 1.00 19.23 139 GLU A CA 1
ATOM 1132 C C . GLU A 1 140 ? 5.918 29.401 17.179 1.00 18.49 139 GLU A C 1
ATOM 1133 O O . GLU A 1 140 ? 5.814 28.613 18.129 1.00 18.55 139 GLU A O 1
ATOM 1139 N N . SER A 1 141 ? 6.265 29.029 15.952 1.00 17.17 140 SER A N 1
ATOM 1140 C CA . SER A 1 141 ? 6.410 27.609 15.588 1.00 17.04 140 SER A CA 1
ATOM 1141 C C . SER A 1 141 ? 7.827 27.144 15.236 1.00 16.53 140 SER A C 1
ATOM 1142 O O . SER A 1 141 ? 8.028 25.946 15.006 1.00 17.22 140 SER A O 1
ATOM 1145 N N . TYR A 1 142 ? 8.799 28.058 15.202 1.00 14.65 141 TYR A N 1
ATOM 1146 C CA . TYR A 1 142 ? 10.163 27.707 14.760 1.00 13.00 141 TYR A CA 1
ATOM 1147 C C . TYR A 1 142 ? 11.197 27.693 15.885 1.00 13.17 141 TYR A C 1
ATOM 1148 O O . TYR A 1 142 ? 11.155 28.540 16.778 1.00 12.11 141 TYR A O 1
ATOM 1157 N N . ASP A 1 143 ? 12.131 26.727 15.831 1.00 11.46 142 ASP A N 1
ATOM 1158 C CA . ASP A 1 143 ? 13.215 26.640 16.810 1.00 12.13 142 ASP A CA 1
ATOM 1159 C C . ASP A 1 143 ? 14.118 27.870 16.731 1.00 11.42 142 ASP A C 1
ATOM 1160 O O . ASP A 1 143 ? 14.576 28.386 17.751 1.00 12.29 142 ASP A O 1
ATOM 1165 N N . ILE A 1 144 ? 14.408 28.296 15.504 1.00 11.11 143 ILE A N 1
ATOM 1166 C CA . ILE A 1 144 ? 15.307 29.416 15.303 1.00 11.02 143 ILE A CA 1
ATOM 1167 C C . ILE A 1 144 ? 14.744 30.236 14.169 1.00 10.35 143 ILE A C 1
ATOM 1168 O O . ILE A 1 144 ? 14.320 29.678 13.155 1.00 10.46 143 ILE A O 1
ATOM 1173 N N . VAL A 1 145 ? 14.708 31.552 14.357 1.00 10.23 144 VAL A N 1
ATOM 1174 C CA . VAL A 1 145 ? 14.334 32.458 13.281 1.00 11.39 144 VAL A CA 1
ATOM 1175 C C . VAL A 1 145 ? 15.571 33.311 13.005 1.00 11.88 144 VAL A C 1
ATOM 1176 O O . VAL A 1 145 ? 16.168 33.876 13.927 1.00 11.82 144 VAL A O 1
ATOM 1180 N N . THR A 1 146 ? 16.014 33.312 11.753 1.00 12.64 145 THR A N 1
ATOM 1181 C CA . THR A 1 146 ? 17.229 34.048 11.397 1.00 13.77 145 THR A CA 1
ATOM 1182 C C . THR A 1 146 ? 16.852 35.227 10.528 1.00 12.98 145 THR A C 1
ATOM 1183 O O . THR A 1 146 ? 15.832 35.216 9.817 1.00 12.63 145 THR A O 1
ATOM 1187 N N . ALA A 1 147 ? 17.693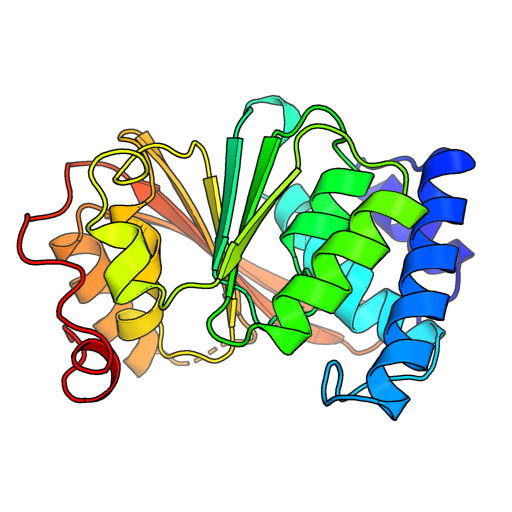 36.247 10.562 1.00 11.99 146 ALA A N 1
ATOM 1188 C CA . ALA A 1 147 ? 17.552 37.329 9.615 1.00 12.18 146 ALA A CA 1
ATOM 1189 C C . ALA A 1 147 ? 18.892 38.013 9.465 1.00 12.15 146 ALA A C 1
ATOM 1190 O O . ALA A 1 147 ? 19.491 38.438 10.450 1.00 12.60 146 ALA A O 1
ATOM 1192 N N . ARG A 1 148 ? 19.365 38.109 8.234 1.00 12.57 147 ARG A N 1
ATOM 1193 C CA . ARG A 1 148 ? 20.512 38.934 7.931 1.00 13.65 147 ARG A CA 1
ATOM 1194 C C . ARG A 1 148 ? 19.949 40.110 7.155 1.00 14.61 147 ARG A C 1
ATOM 1195 O O . ARG A 1 148 ? 19.536 39.981 5.973 1.00 14.35 147 ARG A O 1
ATOM 1203 N N . ALA A 1 149 ? 19.910 41.254 7.822 1.00 15.80 148 ALA A N 1
ATOM 1204 C CA . ALA A 1 149 ? 19.186 42.399 7.295 1.00 16.97 148 ALA A CA 1
ATOM 1205 C C . ALA A 1 149 ? 19.802 43.707 7.741 1.00 18.08 148 ALA A C 1
ATOM 1206 O O . ALA A 1 149 ? 20.482 43.781 8.774 1.00 17.67 148 ALA A O 1
ATOM 1208 N N . VAL A 1 150 ? 19.569 44.732 6.932 1.00 18.36 149 VAL A N 1
ATOM 1209 C CA . VAL A 1 150 ? 19.957 46.103 7.261 1.00 19.94 149 VAL A CA 1
ATOM 1210 C C . VAL A 1 150 ? 18.927 46.728 8.211 1.00 20.23 149 VAL A C 1
ATOM 1211 O O . VAL A 1 150 ? 19.218 47.713 8.910 1.00 21.55 149 VAL A O 1
ATOM 1215 N N . ALA A 1 151 ? 17.728 46.142 8.239 1.00 21.11 150 ALA A N 1
ATOM 1216 C CA . ALA A 1 151 ? 16.591 46.653 8.995 1.00 21.02 150 ALA A CA 1
ATOM 1217 C C . ALA A 1 151 ? 16.950 47.025 10.420 1.00 21.41 150 ALA A C 1
ATOM 1218 O O . ALA A 1 151 ? 17.695 46.305 11.101 1.00 21.04 150 ALA A O 1
ATOM 1220 N N . ARG A 1 152 ? 16.416 48.160 10.862 1.00 21.19 151 ARG A N 1
ATOM 1221 C CA . ARG A 1 152 ? 16.561 48.594 12.234 1.00 22.18 151 ARG A CA 1
ATOM 1222 C C . ARG A 1 152 ? 16.143 47.447 13.153 1.00 21.84 151 ARG A C 1
ATOM 1223 O O . ARG A 1 152 ? 15.132 46.773 12.897 1.00 21.78 151 ARG A O 1
ATOM 1231 N N . LEU A 1 153 ? 16.945 47.206 14.184 1.00 21.61 152 LEU A N 1
ATOM 1232 C CA . LEU A 1 153 ? 16.691 46.109 15.131 1.00 21.75 152 LEU A CA 1
ATOM 1233 C C . LEU A 1 153 ? 15.258 46.073 15.689 1.00 21.60 152 LEU A C 1
ATOM 1234 O O . LEU A 1 153 ? 14.680 44.994 15.839 1.00 21.05 152 LEU A O 1
ATOM 1239 N N . SER A 1 154 ? 14.684 47.240 15.983 1.00 20.98 153 SER A N 1
ATOM 1240 C CA . SER A 1 154 ? 13.318 47.291 16.509 1.00 20.69 153 SER A CA 1
ATOM 1241 C C . SER A 1 154 ? 12.302 46.772 15.491 1.00 19.82 153 SER A C 1
ATOM 1242 O O . SER A 1 154 ? 11.330 46.101 15.852 1.00 20.04 153 SER A O 1
ATOM 1245 N N . VAL A 1 155 ? 12.524 47.097 14.218 1.00 19.09 154 VAL A N 1
ATOM 1246 C CA . VAL A 1 155 ? 11.665 46.630 13.140 1.00 17.66 154 VAL A CA 1
ATOM 1247 C C . VAL A 1 155 ? 11.880 45.126 12.924 1.00 17.42 154 VAL A C 1
ATOM 1248 O O . VAL A 1 155 ? 10.926 44.346 12.866 1.00 17.19 154 VAL A O 1
ATOM 1252 N N . LEU A 1 156 ? 13.145 44.731 12.830 1.00 17.05 155 LEU A N 1
ATOM 1253 C CA . LEU A 1 156 ? 13.496 43.334 12.568 1.00 16.77 155 LEU A CA 1
ATOM 1254 C C . LEU A 1 156 ? 12.935 42.423 13.659 1.00 16.05 155 LEU A C 1
ATOM 1255 O O . LEU A 1 156 ? 12.414 41.344 13.371 1.00 16.68 155 LEU A O 1
ATOM 1260 N N . SER A 1 157 ? 13.015 42.883 14.909 1.00 15.24 156 SER A N 1
ATOM 1261 C CA . SER A 1 157 ? 12.500 42.122 16.053 1.00 15.06 156 SER A CA 1
ATOM 1262 C C . SER A 1 157 ? 10.984 41.881 15.939 1.00 14.68 156 SER A C 1
ATOM 1263 O O . SER A 1 157 ? 10.507 40.770 16.209 1.00 14.00 156 SER A O 1
ATOM 1266 N N . GLU A 1 158 ? 10.238 42.903 15.513 1.00 14.39 157 GLU A N 1
ATOM 1267 C CA . GLU A 1 158 ? 8.778 42.766 15.367 1.00 14.60 157 GLU A CA 1
ATOM 1268 C C . GLU A 1 158 ? 8.421 41.737 14.314 1.00 14.20 157 GLU A C 1
ATOM 1269 O O . GLU A 1 158 ? 7.456 41.017 14.466 1.00 14.93 157 GLU A O 1
ATOM 1275 N N . LEU A 1 159 ? 9.219 41.674 13.254 1.00 14.39 158 LEU A N 1
ATOM 1276 C CA . LEU A 1 159 ? 8.998 40.717 12.181 1.00 14.34 158 LEU A CA 1
ATOM 1277 C C . LEU A 1 159 ? 9.399 39.301 12.594 1.00 14.43 158 LEU A C 1
ATOM 1278 O O . LEU A 1 159 ? 8.770 38.337 12.159 1.00 15.49 158 LEU A O 1
ATOM 1283 N N . CYS A 1 160 ? 10.448 39.183 13.410 1.00 13.77 159 CYS A N 1
ATOM 1284 C CA . CYS A 1 160 ? 11.059 37.867 13.666 1.00 13.41 159 CYS A CA 1
ATOM 1285 C C . CYS A 1 160 ? 10.605 37.179 14.945 1.00 13.20 159 CYS A C 1
ATOM 1286 O O . CYS A 1 160 ? 10.240 36.007 14.906 1.00 12.74 159 CYS A O 1
ATOM 1289 N N . LEU A 1 161 ? 10.607 37.901 16.066 1.00 11.84 160 LEU A N 1
ATOM 1290 C CA . LEU A 1 161 ? 10.241 37.294 17.347 1.00 12.86 160 LEU A CA 1
ATOM 1291 C C . LEU A 1 161 ? 8.866 36.591 17.411 1.00 12.70 160 LEU A C 1
ATOM 1292 O O . LEU A 1 161 ? 8.764 35.543 18.061 1.00 12.84 160 LEU A O 1
ATOM 1297 N N . PRO A 1 162 ? 7.822 37.128 16.737 1.00 12.88 161 PRO A N 1
ATOM 1298 C CA . PRO A 1 162 ? 6.529 36.404 16.760 1.00 13.57 161 PRO A CA 1
ATOM 1299 C C . PRO A 1 162 ? 6.536 35.028 16.099 1.00 13.65 161 PRO A C 1
ATOM 1300 O O . PRO A 1 162 ? 5.579 34.272 16.280 1.00 13.36 161 PRO A O 1
ATOM 1304 N N . LEU A 1 163 ? 7.592 34.712 15.347 1.00 13.45 162 LEU A N 1
ATOM 1305 C CA . LEU A 1 163 ? 7.702 33.386 14.709 1.00 13.42 162 LEU A CA 1
ATOM 1306 C C . LEU A 1 163 ? 8.508 32.380 15.552 1.00 12.92 162 LEU A C 1
ATOM 1307 O O . LEU A 1 163 ? 8.522 31.182 15.251 1.00 12.86 162 LEU A O 1
ATOM 1312 N N . VAL A 1 164 ? 9.191 32.854 16.591 1.00 12.89 163 VAL A N 1
ATOM 1313 C CA . VAL A 1 16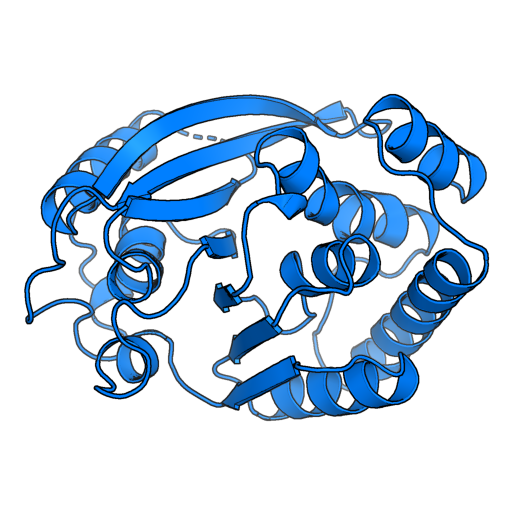4 ? 10.042 31.983 17.399 1.00 13.30 163 VAL A CA 1
ATOM 1314 C C . VAL A 1 164 ? 9.214 31.242 18.450 1.00 13.57 163 VAL A C 1
ATOM 1315 O O . VAL A 1 164 ? 8.446 31.859 19.192 1.00 14.08 163 VAL A O 1
ATOM 1319 N N . LYS A 1 165 ? 9.389 29.927 18.548 1.00 14.82 164 LYS A N 1
ATOM 1320 C CA . LYS A 1 165 ? 8.698 29.183 19.604 1.00 15.98 164 LYS A CA 1
ATOM 1321 C C . LYS A 1 165 ? 9.245 29.587 20.972 1.00 15.72 164 LYS A C 1
ATOM 1322 O O . LYS A 1 165 ? 10.382 30.035 21.104 1.00 16.00 164 LYS A O 1
ATOM 1328 N N . LYS A 1 166 ? 8.439 29.409 22.014 1.00 16.73 165 LYS A N 1
ATOM 1329 C CA . LYS A 1 166 ? 8.909 29.679 23.348 1.00 17.03 165 LYS A CA 1
ATOM 1330 C C . LYS A 1 166 ? 10.190 28.876 23.600 1.00 16.60 165 LYS A C 1
ATOM 1331 O O . LYS A 1 166 ? 10.257 27.676 23.275 1.00 16.64 165 LYS A O 1
ATOM 1337 N N . ASN A 1 167 ? 11.201 29.566 24.131 1.00 15.59 166 ASN A N 1
ATOM 1338 C CA . ASN A 1 167 ? 12.516 29.018 24.459 1.00 15.98 166 ASN A CA 1
ATOM 1339 C C . ASN A 1 167 ? 13.411 28.807 23.232 1.00 14.47 166 ASN A C 1
ATOM 1340 O O . ASN A 1 167 ? 14.545 28.345 23.368 1.00 15.26 166 ASN A O 1
ATOM 1345 N N . GLY A 1 168 ? 12.913 29.192 22.061 1.00 13.15 167 GLY A N 1
ATOM 1346 C CA . GLY A 1 168 ? 13.728 29.172 20.826 1.00 12.36 167 GLY A CA 1
ATOM 1347 C C . GLY A 1 168 ? 14.585 30.432 20.730 1.00 11.81 167 GLY A C 1
ATOM 1348 O O . GLY A 1 168 ? 14.684 31.204 21.685 1.00 11.75 167 GLY A O 1
ATOM 1349 N N . LEU A 1 169 ? 15.210 30.633 19.565 1.00 10.68 168 LEU A N 1
ATOM 1350 C CA . LEU A 1 169 ? 16.137 31.760 19.359 1.00 11.18 168 LEU A CA 1
ATOM 1351 C C . LEU A 1 169 ? 15.775 32.567 18.139 1.00 10.95 168 LEU A C 1
ATOM 1352 O O . LEU A 1 169 ? 15.347 32.011 17.123 1.00 10.53 168 LEU A O 1
ATOM 1357 N N . PHE A 1 170 ? 15.978 33.880 18.260 1.00 10.04 169 PHE A N 1
ATOM 1358 C CA . PHE A 1 170 ? 16.011 34.801 17.138 1.00 10.79 169 PHE A CA 1
ATOM 1359 C C . PHE A 1 170 ? 17.488 35.181 16.978 1.00 10.50 169 PHE A C 1
ATOM 1360 O O . PHE A 1 170 ? 18.142 35.624 17.940 1.00 9.77 169 PHE A O 1
ATOM 1368 N N . VAL A 1 171 ? 18.018 34.959 15.779 1.00 9.89 170 VAL A N 1
ATOM 1369 C CA . VAL A 1 171 ? 19.438 35.222 15.508 1.00 9.79 170 VAL A CA 1
ATOM 1370 C C . VAL A 1 171 ? 19.520 36.258 14.396 1.00 10.10 170 VAL A C 1
ATOM 1371 O O . VAL A 1 171 ? 19.019 36.020 13.299 1.00 10.10 170 VAL A O 1
ATOM 1375 N N . ALA A 1 172 ? 20.083 37.425 14.716 1.00 9.39 171 ALA A N 1
ATOM 1376 C CA . ALA A 1 172 ? 20.146 38.543 13.788 1.00 10.09 171 ALA A CA 1
ATOM 1377 C C . ALA A 1 172 ? 21.601 38.708 13.373 1.00 10.80 171 ALA A C 1
ATOM 1378 O O . ALA A 1 172 ? 22.488 38.867 14.231 1.00 10.39 171 ALA A O 1
ATOM 1380 N N . LEU A 1 173 ? 21.861 38.667 12.065 1.00 11.06 172 LEU A N 1
ATOM 1381 C CA . LEU A 1 173 ? 23.205 38.909 11.551 1.00 12.26 172 LEU A CA 1
ATOM 1382 C C . LEU A 1 173 ? 23.254 40.348 11.068 1.00 13.63 172 LEU A C 1
ATOM 1383 O O . LEU A 1 173 ? 22.540 40.709 10.127 1.00 12.54 172 LEU A O 1
ATOM 1388 N N . LYS A 1 174 ? 24.100 41.156 11.708 1.00 16.11 173 LYS A N 1
ATOM 1389 C CA . LYS A 1 174 ? 24.177 42.584 11.406 1.00 19.34 173 LYS A CA 1
ATOM 1390 C C . LYS A 1 174 ? 25.634 43.017 11.178 1.00 20.51 173 LYS A C 1
ATOM 1391 O O . LYS A 1 174 ? 26.572 42.233 11.381 1.00 20.24 173 LYS A O 1
ATOM 1397 N N . ALA A 1 175 ? 25.826 44.246 10.707 1.00 23.34 174 ALA A N 1
ATOM 1398 C CA . ALA A 1 175 ? 27.187 44.746 10.505 1.00 26.26 174 ALA A CA 1
ATOM 1399 C C . ALA A 1 175 ? 27.638 45.777 11.558 1.00 28.22 174 ALA A C 1
ATOM 1400 O O . ALA A 1 175 ? 28.747 46.314 11.453 1.00 29.27 174 ALA A O 1
ATOM 1402 N N . ALA A 1 176 ? 26.796 46.049 12.563 1.00 29.97 175 ALA A N 1
ATOM 1403 C CA . ALA A 1 176 ? 27.152 47.027 13.625 1.00 30.87 175 ALA A CA 1
ATOM 1404 C C . ALA A 1 176 ? 26.097 47.200 14.710 1.00 31.72 175 ALA A C 1
ATOM 1405 O O . ALA A 1 176 ? 26.330 47.908 15.697 1.00 32.65 175 ALA A O 1
ATOM 1407 N N . ALA A 1 178 ? 23.996 51.733 15.791 1.00 57.85 177 ALA A N 1
ATOM 1408 C CA . ALA A 1 178 ? 24.999 51.748 16.853 1.00 57.79 177 ALA A CA 1
ATOM 1409 C C . ALA A 1 178 ? 24.355 51.599 18.232 1.00 57.62 177 ALA A C 1
ATOM 1410 O O . ALA A 1 178 ? 23.413 50.820 18.400 1.00 57.79 177 ALA A O 1
ATOM 1412 N N . GLU A 1 179 ? 24.872 52.347 19.207 1.00 57.34 178 GLU A N 1
ATOM 1413 C CA . GLU A 1 179 ? 24.368 52.359 20.583 1.00 57.04 178 GLU A CA 1
ATOM 1414 C C . GLU A 1 179 ? 22.888 52.772 20.674 1.00 56.55 178 GLU A C 1
ATOM 1415 O O . GLU A 1 179 ? 22.150 52.270 21.528 1.00 56.52 178 GLU A O 1
ATOM 1421 N N . GLU A 1 180 ? 22.469 53.676 19.787 1.00 55.87 179 GLU A N 1
ATOM 1422 C CA . GLU A 1 180 ? 21.098 54.204 19.768 1.00 55.29 179 GLU A CA 1
ATOM 1423 C C . GLU A 1 180 ? 20.042 53.198 19.281 1.00 54.63 179 GLU A C 1
ATOM 1424 O O . GLU A 1 180 ? 18.972 53.072 19.888 1.00 54.55 179 GLU A O 1
ATOM 1430 N N . GLU A 1 181 ? 20.345 52.494 18.190 1.00 53.66 180 GLU A N 1
ATOM 1431 C CA . GLU A 1 181 ? 19.421 51.513 17.616 1.00 52.70 180 GLU A CA 1
ATOM 1432 C C . GLU A 1 181 ? 19.395 50.221 18.415 1.00 51.58 180 GLU A C 1
ATOM 1433 O O . GLU A 1 181 ? 18.381 49.514 18.436 1.00 51.46 180 GLU A O 1
ATOM 1439 N N . LEU A 1 182 ? 20.517 49.920 19.065 1.00 49.96 181 LEU A N 1
ATOM 1440 C CA . LEU A 1 182 ? 20.594 48.783 19.967 1.00 48.65 181 LEU A CA 1
ATOM 1441 C C . LEU A 1 182 ? 19.679 49.023 21.161 1.00 47.44 181 LEU A C 1
ATOM 1442 O O . LEU A 1 182 ? 18.909 48.145 21.549 1.00 47.48 181 LEU A O 1
ATOM 1447 N N . ASN A 1 183 ? 19.763 50.230 21.717 1.00 45.99 182 ASN A N 1
ATOM 1448 C CA . ASN A 1 183 ? 18.944 50.646 22.851 1.00 44.42 182 ASN A CA 1
ATOM 1449 C C . ASN A 1 183 ? 17.441 50.567 22.564 1.00 42.80 182 ASN A C 1
ATOM 1450 O O . ASN A 1 183 ? 16.676 50.071 23.398 1.00 42.55 182 ASN A O 1
ATOM 1455 N N . ALA A 1 184 ? 17.028 51.057 21.392 1.00 40.70 183 ALA A N 1
ATOM 1456 C CA . ALA A 1 184 ? 15.638 50.941 20.948 1.00 39.02 183 ALA A CA 1
ATOM 1457 C C . ALA A 1 184 ? 15.299 49.467 20.715 1.00 37.84 183 ALA A C 1
ATOM 1458 O O . ALA A 1 184 ? 14.203 49.001 21.057 1.00 37.26 183 ALA A O 1
ATOM 1460 N N . GLY A 1 185 ? 16.262 48.746 20.140 1.00 36.37 184 GLY A N 1
ATOM 1461 C CA . GLY A 1 185 ? 16.121 47.319 19.864 1.00 34.56 184 GLY A CA 1
ATOM 1462 C C . GLY A 1 185 ? 15.864 46.524 21.127 1.00 33.34 184 GLY A C 1
ATOM 1463 O O . GLY A 1 185 ? 14.939 45.714 21.174 1.00 32.87 184 GLY A O 1
ATOM 1464 N N . LYS A 1 186 ? 16.676 46.775 22.154 1.00 31.98 185 LYS A N 1
ATOM 1465 C CA . LYS A 1 186 ? 16.541 46.107 23.448 1.00 30.93 185 LYS A CA 1
ATOM 1466 C C . LYS A 1 186 ? 15.137 46.236 24.035 1.00 29.19 185 LYS A C 1
ATOM 1467 O O . LYS A 1 186 ? 14.591 45.275 24.582 1.00 28.95 185 LYS A O 1
ATOM 1473 N N . LYS A 1 187 ? 14.547 47.422 23.913 1.00 27.51 186 LYS A N 1
ATOM 1474 C CA . LYS A 1 187 ? 13.218 47.662 24.449 1.00 25.69 186 LYS A CA 1
ATOM 1475 C C . LYS A 1 187 ? 12.148 46.924 23.653 1.00 24.15 186 LYS A C 1
ATOM 1476 O O . LYS A 1 187 ? 11.230 46.347 24.238 1.00 23.62 186 LYS A O 1
ATOM 1482 N N . ALA A 1 188 ? 12.276 46.937 22.327 1.00 22.21 187 ALA A N 1
ATOM 1483 C CA . ALA A 1 188 ? 11.347 46.216 21.458 1.00 20.69 187 ALA A CA 1
ATOM 1484 C C . ALA A 1 188 ? 11.427 44.716 21.742 1.00 19.64 187 ALA A C 1
ATOM 1485 O O . ALA A 1 188 ? 10.402 44.039 21.825 1.00 19.01 187 ALA A O 1
ATOM 1487 N N . ILE A 1 189 ? 12.651 44.217 21.894 1.00 18.05 188 ILE A N 1
ATOM 1488 C CA . ILE A 1 189 ? 12.890 42.786 22.176 1.00 18.25 188 ILE A CA 1
ATOM 1489 C C . ILE A 1 189 ? 12.118 42.343 23.424 1.00 18.90 188 ILE A C 1
ATOM 1490 O O . ILE A 1 189 ? 11.409 41.340 23.400 1.00 17.99 188 ILE A O 1
ATOM 1495 N N . THR A 1 190 ? 12.233 43.123 24.498 1.00 19.25 189 THR A N 1
ATOM 1496 C CA . THR A 1 190 ? 11.531 42.851 25.756 1.00 20.13 189 THR A CA 1
ATOM 1497 C C . THR A 1 190 ? 10.020 42.843 25.544 1.00 20.25 189 THR A C 1
ATOM 1498 O O . THR A 1 190 ? 9.334 41.925 25.983 1.00 19.67 189 THR A O 1
ATOM 1502 N N . THR A 1 191 ? 9.507 43.853 24.848 1.00 20.69 190 THR A N 1
ATOM 1503 C CA . THR A 1 191 ? 8.071 43.946 24.557 1.00 20.61 190 THR A CA 1
ATOM 1504 C C . THR A 1 191 ? 7.554 42.742 23.781 1.00 20.00 190 THR A C 1
ATOM 1505 O O . THR A 1 191 ? 6.444 42.254 24.021 1.00 20.05 190 THR A O 1
ATOM 1509 N N . LEU A 1 192 ? 8.385 42.251 22.866 1.00 18.81 191 LEU A N 1
ATOM 1510 C CA . LEU A 1 192 ? 8.007 41.167 21.977 1.00 18.05 191 LEU A CA 1
ATOM 1511 C C . LEU A 1 192 ? 8.211 39.768 22.571 1.00 17.44 191 LEU A C 1
ATOM 1512 O O . LEU A 1 192 ? 7.984 38.784 21.885 1.00 17.60 191 LEU A O 1
ATOM 1517 N N . GLY A 1 193 ? 8.646 39.702 23.830 1.00 17.96 192 GLY A N 1
ATOM 1518 C CA . GLY A 1 193 ? 8.808 38.429 24.544 1.00 17.21 192 GLY A CA 1
ATOM 1519 C C . GLY A 1 193 ? 10.194 37.815 24.479 1.00 17.29 192 GLY A C 1
ATOM 1520 O O . GLY A 1 193 ? 10.373 36.645 24.824 1.00 17.20 192 GLY A O 1
ATOM 1521 N N . GLY A 1 194 ? 11.177 38.600 24.052 1.00 17.30 193 GLY A N 1
ATOM 1522 C CA . GLY A 1 194 ? 12.556 38.118 23.950 1.00 17.10 193 GLY A CA 1
ATOM 1523 C C . GLY A 1 194 ? 13.476 38.607 25.051 1.00 17.37 193 GLY A C 1
ATOM 1524 O O . GLY A 1 194 ? 13.122 39.512 25.844 1.00 17.07 193 GLY A O 1
ATOM 1525 N N . GLU A 1 195 ? 14.666 38.014 25.104 1.00 16.71 194 GLU A N 1
ATOM 1526 C CA . GLU A 1 195 ? 15.718 38.460 26.006 1.00 17.58 194 GLU A CA 1
ATOM 1527 C C . GLU A 1 195 ? 17.040 38.320 25.280 1.00 16.77 194 GLU A C 1
ATOM 1528 O O . GLU A 1 195 ? 17.367 37.238 24.812 1.00 16.43 194 GLU A O 1
ATOM 1534 N N . LEU A 1 196 ? 17.791 39.414 25.188 1.00 16.65 195 LEU A N 1
ATOM 1535 C CA . LEU A 1 196 ? 19.083 39.372 24.514 1.00 16.72 195 LEU A CA 1
ATOM 1536 C C . LEU A 1 196 ? 20.059 38.534 25.329 1.00 16.94 195 LEU A C 1
ATOM 1537 O O . LEU A 1 196 ? 20.313 38.842 26.502 1.00 17.60 195 LEU A O 1
ATOM 1542 N N . GLU A 1 197 ? 20.588 37.474 24.727 1.00 15.99 196 GLU A N 1
ATOM 1543 C CA . GLU A 1 197 ? 21.557 36.609 25.420 1.00 16.56 196 GLU A CA 1
ATOM 1544 C C . GLU A 1 197 ? 23.000 37.037 25.182 1.00 15.02 196 GLU A C 1
ATOM 1545 O O . GLU A 1 197 ? 23.811 37.079 26.107 1.00 14.53 196 GLU A O 1
ATOM 1551 N N . ASN A 1 198 ? 23.317 37.333 23.927 1.00 13.34 197 ASN A N 1
ATOM 1552 C CA . ASN A 1 198 ? 24.693 37.637 23.526 1.00 13.62 197 ASN A CA 1
ATOM 1553 C C . ASN A 1 198 ? 24.720 38.506 22.305 1.00 13.19 197 ASN A C 1
ATOM 1554 O O . ASN A 1 198 ? 23.858 38.372 21.429 1.00 12.65 197 ASN A O 1
ATOM 1559 N N . ILE A 1 199 ? 25.720 39.369 22.233 1.00 13.08 198 ILE A N 1
ATOM 1560 C CA . ILE A 1 199 ? 26.108 39.987 20.974 1.00 13.81 198 ILE A CA 1
ATOM 1561 C C . ILE A 1 199 ? 27.539 39.553 20.742 1.00 14.10 198 ILE A C 1
ATOM 1562 O O . ILE A 1 199 ? 28.403 39.758 21.616 1.00 14.79 198 ILE A O 1
ATOM 1567 N N . HIS A 1 200 ? 27.780 38.899 19.608 1.00 13.31 199 HIS A N 1
ATOM 1568 C CA . HIS A 1 200 ? 29.116 38.429 19.260 1.00 13.39 199 HIS A CA 1
ATOM 1569 C C . HIS A 1 200 ? 29.659 39.379 18.208 1.00 13.98 199 HIS A C 1
ATOM 1570 O O . HIS A 1 200 ? 29.049 39.538 17.148 1.00 15.26 199 HIS A O 1
ATOM 1577 N N . SER A 1 201 ? 30.798 40.000 18.498 1.00 14.22 200 SER A N 1
ATOM 1578 C CA . SER A 1 201 ? 31.407 40.973 17.599 1.00 14.10 200 SER A CA 1
ATOM 1579 C C . SER A 1 201 ? 32.710 40.413 17.091 1.00 14.32 200 SER A C 1
ATOM 1580 O O . SER A 1 201 ? 33.554 39.957 17.866 1.00 14.47 200 SER A O 1
ATOM 1583 N N . PHE A 1 202 ? 32.892 40.476 15.779 1.00 12.88 201 PHE A N 1
ATOM 1584 C CA . PHE A 1 202 ? 34.060 39.894 15.153 1.00 13.40 201 PHE A CA 1
ATOM 1585 C C . PHE A 1 202 ? 34.239 40.574 13.795 1.00 14.38 201 PHE A C 1
ATOM 1586 O O . PHE A 1 202 ? 33.443 41.434 13.426 1.00 14.11 201 PHE A O 1
ATOM 1594 N N . LYS A 1 203 ? 35.292 40.198 13.083 1.00 15.94 202 LYS A N 1
ATOM 1595 C CA . LYS A 1 203 ? 35.533 40.724 11.739 1.00 17.91 202 LYS A CA 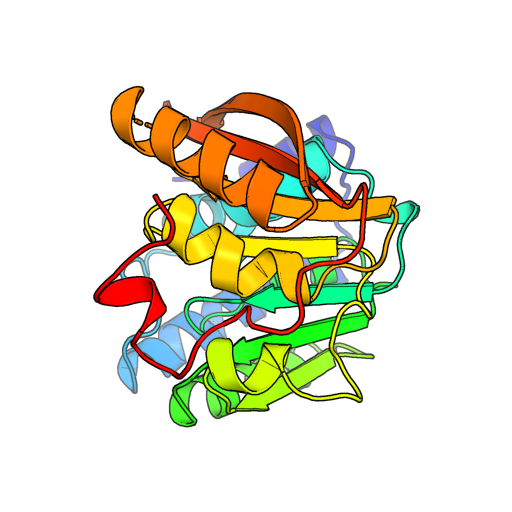1
ATOM 1596 C C . LYS A 1 203 ? 35.428 39.616 10.705 1.00 18.16 202 LYS A C 1
ATOM 1597 O O . LYS A 1 203 ? 35.761 38.461 10.966 1.00 17.58 202 LYS A O 1
ATOM 1603 N N . LEU A 1 204 ? 34.939 39.974 9.525 1.00 19.20 203 LEU A N 1
ATOM 1604 C CA . LEU A 1 204 ? 34.937 39.033 8.424 1.00 21.01 203 LEU A CA 1
ATOM 1605 C C . LEU A 1 204 ? 36.386 38.847 7.983 1.00 21.99 203 LEU A C 1
ATOM 1606 O O . LEU A 1 204 ? 37.125 39.826 7.867 1.00 22.24 203 LEU A O 1
ATOM 1611 N N . PRO A 1 205 ? 36.809 37.594 7.766 1.00 22.85 204 PRO A N 1
ATOM 1612 C CA . PRO A 1 205 ? 38.171 37.323 7.321 1.00 23.54 204 PRO A CA 1
ATOM 1613 C C . PRO A 1 205 ? 38.491 38.065 6.026 1.00 24.36 204 PRO A C 1
ATOM 1614 O O . PRO A 1 205 ? 37.576 38.433 5.274 1.00 23.32 204 PRO A O 1
ATOM 1618 N N . ILE A 1 206 ? 39.784 38.313 5.801 1.00 25.18 205 ILE A N 1
ATOM 1619 C CA . ILE A 1 206 ? 40.278 38.978 4.588 1.00 26.37 205 ILE A CA 1
ATOM 1620 C C . ILE A 1 206 ? 39.897 40.465 4.503 1.00 26.94 205 ILE A C 1
ATOM 1621 O O . ILE A 1 206 ? 40.771 41.339 4.551 1.00 27.38 205 ILE A O 1
ATOM 1626 N N . GLU A 1 207 ? 38.603 40.750 4.370 1.00 27.22 206 GLU A N 1
ATOM 1627 C CA . GLU A 1 207 ? 38.122 42.124 4.286 1.00 27.74 206 GLU A CA 1
ATOM 1628 C C . GLU A 1 207 ? 38.270 42.853 5.630 1.00 27.07 206 GLU A C 1
ATOM 1629 O O . GLU A 1 207 ? 38.501 44.058 5.670 1.00 26.78 206 GLU A O 1
ATOM 1635 N N . GLU A 1 208 ? 38.138 42.101 6.721 1.00 26.50 207 GLU A N 1
ATOM 1636 C CA . GLU A 1 208 ? 38.283 42.609 8.098 1.00 26.75 207 GLU A CA 1
ATOM 1637 C C . GLU A 1 208 ? 37.185 43.587 8.516 1.00 25.93 207 GLU A C 1
ATOM 1638 O O . GLU A 1 208 ? 37.361 44.368 9.452 1.00 26.30 207 GLU A O 1
ATOM 1644 N N . SER A 1 209 ? 36.047 43.531 7.830 1.00 24.91 208 SER A N 1
ATOM 1645 C CA . SER A 1 209 ? 34.915 44.392 8.147 1.00 23.60 208 SER A CA 1
ATOM 1646 C C . SER A 1 209 ? 34.154 43.868 9.365 1.00 22.24 208 SER A C 1
ATOM 1647 O O . SER A 1 209 ? 34.012 42.660 9.544 1.00 21.64 208 SER A O 1
ATOM 1650 N N . ASP A 1 210 ? 33.645 44.790 10.173 1.00 20.79 209 ASP A N 1
ATOM 1651 C CA . ASP A 1 210 ? 32.963 44.420 11.406 1.00 19.86 209 ASP A CA 1
ATOM 1652 C C . ASP A 1 210 ? 31.639 43.704 11.170 1.00 18.24 209 ASP A C 1
ATOM 1653 O O . ASP A 1 210 ? 30.883 44.007 10.243 1.00 17.95 209 ASP A O 1
ATOM 1658 N N . ARG A 1 211 ? 31.384 42.729 12.029 1.00 16.84 210 ARG A N 1
ATOM 1659 C CA . ARG A 1 211 ? 30.152 41.976 11.998 1.00 15.34 210 ARG A CA 1
ATOM 1660 C C . ARG A 1 211 ? 29.678 41.851 13.435 1.00 15.42 210 ARG A C 1
ATOM 1661 O O . ARG A 1 211 ? 30.499 41.856 14.353 1.00 15.22 210 ARG A O 1
ATOM 1669 N N . ASN A 1 212 ? 28.362 41.795 13.618 1.00 15.07 211 ASN A N 1
ATOM 1670 C CA . ASN A 1 212 ? 27.754 41.492 14.924 1.00 15.09 211 ASN A CA 1
ATOM 1671 C C . ASN A 1 212 ? 26.652 40.469 14.724 1.00 14.11 211 ASN A C 1
ATOM 1672 O O . ASN A 1 212 ? 25.884 40.571 13.763 1.00 14.67 211 ASN A O 1
ATOM 1677 N N . ILE A 1 213 ? 26.608 39.468 15.599 1.00 11.57 212 ILE A N 1
ATOM 1678 C CA . ILE A 1 213 ? 25.506 38.527 15.610 1.00 11.86 212 ILE A CA 1
ATOM 1679 C C . ILE A 1 213 ? 24.862 38.602 16.973 1.00 11.31 212 ILE A C 1
ATOM 1680 O O . ILE A 1 213 ? 25.535 38.455 17.984 1.00 12.40 212 ILE A O 1
ATOM 1685 N N . MET A 1 214 ? 23.560 38.837 16.964 1.00 11.46 213 MET A N 1
ATOM 1686 C CA . MET A 1 214 ? 22.763 39.013 18.169 1.00 13.22 213 MET A CA 1
ATOM 1687 C C . MET A 1 214 ? 21.938 37.735 18.347 1.00 11.82 213 MET A C 1
ATOM 1688 O O . MET A 1 214 ? 21.310 37.251 17.405 1.00 10.09 213 MET A O 1
ATOM 1693 N N . VAL A 1 215 ? 22.008 37.161 19.550 1.00 10.95 214 VAL A N 1
ATOM 1694 C CA . VAL A 1 215 ? 21.263 35.942 19.859 1.00 11.81 214 VAL A CA 1
ATOM 1695 C C . VAL A 1 215 ? 20.275 36.289 20.958 1.00 11.62 214 VAL A C 1
ATOM 1696 O O . VAL A 1 215 ? 20.659 36.706 22.054 1.00 12.34 214 VAL A O 1
ATOM 1700 N N . ILE A 1 216 ? 19.002 36.120 20.642 1.00 12.06 215 ILE A N 1
ATOM 1701 C CA . ILE A 1 216 ? 17.908 36.526 21.516 1.00 12.85 215 ILE A CA 1
ATOM 1702 C C . ILE A 1 216 ? 17.093 35.275 21.828 1.00 13.08 215 ILE A C 1
ATOM 1703 O O . ILE A 1 216 ? 16.728 34.515 20.925 1.00 13.16 215 ILE A O 1
ATOM 1708 N N . ARG A 1 217 ? 16.825 35.060 23.112 1.00 13.40 216 ARG A N 1
ATOM 1709 C CA . ARG A 1 217 ? 16.030 33.933 23.555 1.00 13.92 216 ARG A CA 1
ATOM 1710 C C . ARG A 1 217 ? 14.573 34.343 23.639 1.00 13.96 216 ARG A C 1
ATOM 1711 O O . ARG A 1 217 ? 14.265 35.436 24.115 1.00 14.40 216 ARG A O 1
ATOM 1719 N N . LYS A 1 218 ? 13.675 33.465 23.200 1.00 14.44 217 LYS A N 1
ATOM 1720 C CA . LYS A 1 218 ? 12.245 33.730 23.323 1.00 15.60 217 LYS A CA 1
ATOM 1721 C C . LYS A 1 218 ? 11.802 33.261 24.702 1.00 17.03 217 LYS A C 1
ATOM 1722 O O . LYS A 1 218 ? 11.588 32.066 24.902 1.00 17.28 217 LYS A O 1
ATOM 1728 N N . ILE A 1 219 ? 11.689 34.196 25.644 1.00 18.45 218 ILE A N 1
ATOM 1729 C CA . ILE A 1 219 ? 11.390 33.847 27.048 1.00 20.35 218 ILE A CA 1
ATOM 1730 C C . ILE A 1 219 ? 9.909 33.874 27.441 1.00 21.39 218 ILE A C 1
ATOM 1731 O O . ILE A 1 219 ? 9.531 33.296 28.474 1.00 21.92 218 ILE A O 1
ATOM 1736 N N . LYS A 1 220 ? 9.080 34.548 26.647 1.00 22.29 219 LYS A N 1
ATOM 1737 C CA . LYS A 1 220 ? 7.628 34.536 26.859 1.00 23.41 219 LYS A CA 1
ATOM 1738 C C . LYS A 1 220 ? 6.915 34.761 25.539 1.00 23.18 219 LYS A C 1
ATOM 1739 O O . LYS A 1 220 ? 7.549 35.143 24.556 1.00 23.18 219 LYS A O 1
ATOM 1745 N N . ASN A 1 221 ? 5.599 34.540 25.516 1.00 23.09 220 ASN A N 1
ATOM 1746 C CA . ASN A 1 221 ? 4.827 34.703 24.287 1.00 23.12 220 ASN A CA 1
ATOM 1747 C C . ASN A 1 221 ? 4.728 36.158 23.840 1.00 22.30 220 ASN A C 1
ATOM 1748 O O . ASN A 1 221 ? 4.713 37.078 24.662 1.00 21.80 220 ASN A O 1
ATOM 1753 N N . THR A 1 222 ? 4.715 36.345 22.525 1.00 21.41 221 THR A N 1
ATOM 1754 C CA . THR A 1 222 ? 4.586 37.660 21.911 1.00 21.38 221 THR A CA 1
ATOM 1755 C C . THR A 1 222 ? 3.141 38.117 22.048 1.00 21.95 221 THR A C 1
ATOM 1756 O O . THR A 1 222 ? 2.235 37.346 21.742 1.00 22.38 221 THR A O 1
ATOM 1760 N N . PRO A 1 223 ? 2.917 39.375 22.485 1.00 22.83 222 PRO A N 1
ATOM 1761 C CA . PRO A 1 223 ? 1.542 39.906 22.483 1.00 22.91 222 PRO A CA 1
ATOM 1762 C C . PRO A 1 223 ? 0.859 39.788 21.122 1.00 23.36 222 PRO A C 1
ATOM 1763 O O . PRO A 1 223 ? 1.502 39.940 20.088 1.00 23.36 222 PRO A O 1
ATOM 1767 N N . LYS A 1 224 ? -0.446 39.517 21.136 1.00 23.99 223 LYS A N 1
ATOM 1768 C CA . LYS A 1 224 ? -1.229 39.239 19.918 1.00 25.15 223 LYS A CA 1
ATOM 1769 C C . LYS A 1 224 ? -1.223 40.373 18.889 1.00 24.61 223 LYS A C 1
ATOM 1770 O O . LYS A 1 224 ? -1.353 40.136 17.685 1.00 24.83 223 LYS A O 1
ATOM 1776 N N . LYS A 1 225 ? -1.049 41.606 19.357 1.00 24.67 224 LYS A N 1
ATOM 1777 C CA . LYS A 1 225 ? -1.021 42.755 18.448 1.00 24.63 224 LYS A CA 1
ATOM 1778 C C . LYS A 1 225 ? 0.195 42.786 17.519 1.00 23.95 224 LYS A C 1
ATOM 1779 O O . LYS A 1 225 ? 0.174 43.492 16.510 1.00 24.51 224 LYS A O 1
ATOM 1785 N N . TYR A 1 226 ? 1.231 42.001 17.838 1.00 23.35 225 TYR A N 1
ATOM 1786 C CA . TYR A 1 226 ? 2.479 41.992 17.061 1.00 22.51 225 TYR A CA 1
ATOM 1787 C C . TYR A 1 226 ? 2.633 40.669 16.302 1.00 22.30 225 TYR A C 1
ATOM 1788 O O . TYR A 1 226 ? 2.371 39.615 16.892 1.00 21.81 225 TYR A O 1
ATOM 1797 N N . PRO A 1 227 ? 3.043 40.726 15.009 1.00 22.50 226 PRO A N 1
ATOM 1798 C CA . PRO A 1 227 ? 3.427 41.947 14.291 1.00 23.06 226 PRO A CA 1
ATOM 1799 C C . PRO A 1 227 ? 2.209 42.742 13.824 1.00 23.92 226 PRO A C 1
ATOM 1800 O O . PRO A 1 227 ? 1.163 42.162 13.509 1.00 23.95 226 PRO A O 1
ATOM 1804 N N . ARG A 1 228 ? 2.352 44.062 13.789 1.00 25.39 227 ARG A N 1
ATOM 1805 C CA . ARG A 1 228 ? 1.275 44.917 13.301 1.00 26.75 227 ARG A CA 1
ATOM 1806 C C . ARG A 1 228 ? 1.150 44.806 11.774 1.00 27.69 227 ARG A C 1
ATOM 1807 O O . ARG A 1 228 ? 1.950 44.129 11.126 1.00 27.65 227 ARG A O 1
ATOM 1815 N N . LYS A 1 229 ? 0.143 45.452 11.194 1.00 28.93 228 LYS A N 1
ATOM 1816 C CA . LYS A 1 229 ? -0.148 45.305 9.760 1.00 29.65 228 LYS A CA 1
ATOM 1817 C C . LYS A 1 229 ? 1.031 45.682 8.849 1.00 30.12 228 LYS A C 1
ATOM 1818 O O . LYS A 1 229 ? 1.811 46.581 9.188 1.00 29.85 228 LYS A O 1
ATOM 1824 N N . PRO A 1 230 ? 1.172 44.987 7.695 1.00 30.40 229 PRO A N 1
ATOM 1825 C CA . PRO A 1 230 ? 2.251 45.211 6.727 1.00 30.71 229 PRO A CA 1
ATOM 1826 C C . PRO A 1 230 ? 2.570 46.685 6.471 1.00 31.05 229 PRO A C 1
ATOM 1827 O O . PRO A 1 230 ? 1.754 47.408 5.897 1.00 31.41 229 PRO A O 1
ATOM 1831 N N . GLY A 1 231 ? 3.749 47.118 6.907 1.00 31.06 230 GLY A N 1
ATOM 1832 C CA . GLY A 1 231 ? 4.173 48.505 6.736 1.00 30.81 230 GLY A CA 1
ATOM 1833 C C . GLY A 1 231 ? 4.123 49.324 8.013 1.00 30.67 230 GLY A C 1
ATOM 1834 O O . GLY A 1 231 ? 4.843 50.323 8.147 1.00 31.42 230 GLY A O 1
ATOM 1835 N N . THR A 1 232 ? 3.277 48.909 8.954 1.00 29.99 231 THR A N 1
ATOM 1836 C CA . THR A 1 232 ? 3.183 49.588 10.252 1.00 29.28 231 THR A CA 1
ATOM 1837 C C . THR A 1 232 ? 4.492 49.542 11.074 1.00 28.87 231 THR A C 1
ATOM 1838 O O . THR A 1 232 ? 4.900 50.573 11.612 1.00 28.65 231 THR A O 1
ATOM 1842 N N . PRO A 1 233 ? 5.149 48.362 11.179 1.00 28.26 232 PRO A N 1
ATOM 1843 C CA . PRO A 1 233 ? 6.430 48.328 11.906 1.00 28.31 232 PRO A CA 1
ATOM 1844 C C . PRO A 1 233 ? 7.478 49.300 11.365 1.00 28.46 232 PRO A C 1
ATOM 1845 O O . PRO A 1 233 ? 8.244 49.872 12.135 1.00 28.44 232 PRO A O 1
ATOM 1849 N N . ASN A 1 234 ? 7.505 49.476 10.048 1.00 28.89 233 ASN A N 1
ATOM 1850 C CA . ASN A 1 234 ? 8.439 50.381 9.377 1.00 29.88 233 ASN A CA 1
ATOM 1851 C C . ASN A 1 234 ? 8.098 51.854 9.582 1.00 30.18 233 ASN A C 1
ATOM 1852 O O . ASN A 1 234 ? 8.987 52.693 9.724 1.00 29.96 233 ASN A O 1
ATOM 1857 N N . LYS A 1 235 ? 6.799 52.149 9.584 1.00 30.86 234 LYS A N 1
ATOM 1858 C CA . LYS A 1 235 ? 6.298 53.508 9.760 1.00 31.20 234 LYS A CA 1
ATOM 1859 C C . LYS A 1 235 ? 6.411 53.963 11.206 1.00 31.35 234 LYS A C 1
ATOM 1860 O O . LYS A 1 235 ? 6.830 55.094 11.477 1.00 31.27 234 LYS A O 1
ATOM 1866 N N . SER A 1 236 ? 6.043 53.075 12.130 1.00 31.01 235 SER A N 1
ATOM 1867 C CA . SER A 1 236 ? 6.067 53.365 13.556 1.00 31.32 235 SER A CA 1
ATOM 1868 C C . SER A 1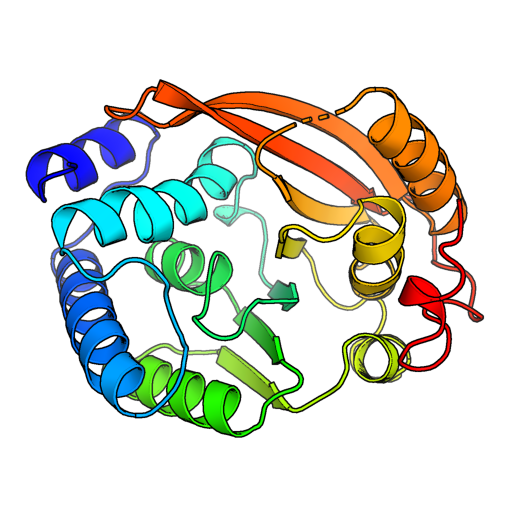 236 ? 6.698 52.210 14.340 1.00 31.31 235 SER A C 1
ATOM 1869 O O . SER A 1 236 ? 5.977 51.450 15.001 1.00 31.05 235 SER A O 1
ATOM 1872 N N . PRO A 1 237 ? 8.044 52.087 14.286 1.00 31.39 236 PRO A N 1
ATOM 1873 C CA . PRO A 1 237 ? 8.712 50.999 15.009 1.00 31.78 236 PRO A CA 1
ATOM 1874 C C . PRO A 1 237 ? 8.387 51.053 16.495 1.00 32.25 236 PRO A C 1
ATOM 1875 O O . PRO A 1 237 ? 8.263 52.145 17.059 1.00 32.01 236 PRO A O 1
ATOM 1879 N N . ILE A 1 238 ? 8.254 49.882 17.119 1.00 32.60 237 ILE A N 1
ATOM 1880 C CA . ILE A 1 238 ? 7.935 49.773 18.545 1.00 33.42 237 ILE A CA 1
ATOM 1881 C C . ILE A 1 238 ? 8.723 50.776 19.376 1.00 34.11 237 ILE A C 1
ATOM 1882 O O . ILE A 1 238 ? 8.157 51.496 20.204 1.00 34.56 237 ILE A O 1
ATOM 1887 N N . GLU A 1 239 ? 10.028 50.830 19.146 1.00 35.06 238 GLU A N 1
ATOM 1888 C CA . GLU A 1 239 ? 10.875 51.769 19.862 1.00 36.17 238 GLU A CA 1
ATOM 1889 C C . GLU A 1 239 ? 11.676 52.627 18.890 1.00 36.57 238 GLU A C 1
ATOM 1890 O O . GLU A 1 239 ? 12.202 53.686 19.256 1.00 36.84 238 GLU A O 1
#

Foldseek 3Di:
DADPVNLQVVVVVLPFHDDPLLSVLLVLLLVLQLVCCVVDPQDPDNPSRCCSQVFLVLQCVLCSPDPCVPFAEEEEAEPLSCGNPVSNCSRVLNHQYEYEDQDVSSLVSVVVSCVVSVHPRYHYHHDQLQVVLLDPVQFQPGQEYEYEDPDQLLLVLLSTLRRHHAFHKYKYKYQAPPVSVVSNQVSQVQQQKAWDDWDWFARPPVRGIIIMTIITRHDHGPSCTPPPRPCCVVPGPD

Organism: Bacillus subtilis (strain 168) (NCBI:txid224308)

Solvent-accessible surface area: 10869 Å² total; per-residue (Å²): 95,6,66,64,116,62,0,42,37,12,0,52,138,103,67,15,97,20,46,113,126,24,42,107,10,0,46,70,0,33,75,31,0,34,95,33,32,147,136,33,126,17,14,113,43,59,117,76,109,52,0,2,2,55,22,0,8,7,0,0,2,0,17,40,74,10,81,0,94,136,24,88,40,1,0,0,16,21,64,0,4,2,9,0,0,0,0,1,3,2,12,23,86,70,0,85,2,12,0,3,4,51,94,81,146,42,6,44,0,0,80,82,0,7,133,42,2,120,23,129,84,32,72,30,30,99,19,104,11,6,48,6,0,78,114,200,137,26,47,40,50,17,18,1,0,0,0,53,32,156,29,108,4,2,3,3,0,0,23,0,0,0,0,0,86,103,99,4,22,0,0,0,8,38,63,97,80,142,101,65,47,86,19,0,96,106,0,2,72,54,0,0,3,92,49,77,75,63,43,84,44,115,0,43,65,85,93,27,77,41,22,2,7,7,0,77,1,77,105,82,7,54,187,129,22,3,48,162,58,14,38,0,64,161,60,37,32,101

Radius of gyration: 16.88 Å; Cα contacts (8 Å, |Δi|>4): 459; chains: 1; bounding box: 43×37×42 Å

B-factor: mean 21.43, std 9.46, range [5.89, 81.75]

Nearest PDB structures (foldseek):
  1xdz-assembly1_A  TM=1.004E+00  e=4.327E-51  Bacillus subtilis
  3g8b-assembly1_A  TM=9.268E-01  e=5.838E-25  Thermus thermophilus HB8
  3g8a-assembly1_A  TM=8.530E-01  e=2.080E-22  Thermus thermophilus HB8
  7wm5-assembly1_A-2  TM=7.923E-01  e=6.332E-11  Mycoplasma capricolum subsp. capricolum
  8h26-assembly3_F  TM=6.558E-01  e=1.505E-07  Staphylococcus aureus subsp. aureus NCTC 8325